Protein AF-A0A9E0X6T3-F1 (afdb_monomer_lite)

Secondary structure (DSSP, 8-state):
------TT-EEEEE-HHHHB--HHHHHHHHTT-HHHHHHHHHHTTTSPPPB-TTHHHHHHHHTT--SS---EEEEEEESS-HHHHHHHHHHHHHTT-TT--EEEE-TTS--GGGTTTTT-SEEEES-HHHHHHHHHTT--EEE--TTSPPPPSSSTT-------TBTTTB--HHHHHHHHH-HHHHHHHHHHHTTSPPPBPTTHHHHT-

Sequence (209 aa):
MTALTLDDKLVVAISSRALFDFEEENRVFEHGDDRAYVQLQRERLDIPAPPGVAFSLVRKLLAFNHAEHQRVEVVLLSRNDPVSGMRVFRSCQAHGLASVQRGVFTQGRDPFRYLRPLGAHLFLSANETDVRSALHLGFPAARVLTESVQAGDAHPREVRIAFDGDAVLFSDEAERVYQSEGLAAFQRHESAKAAQPLPEGPFKPLLAA

Foldseek 3Di:
DPPDDCPQAAEEEEELCQFFPPVVLVVVVVVPPPVVSVVVLQVCLQPAGHGFQCNLVLLLSQVVDDPVDGHYAYEYFYCADVSSVSSSCSNCVVVVNVRHDHYDHNVNDQRLVCCVVSVHQEYEYCDPVNQVVNVVVLHHYDHRPRPDDRDDCVCSNDDDDDFDVELTQFDVVLVVQCVPPNDVSSVVVCVVCVVPDGHGHSNNSSVVD

Radius of gyration: 19.54 Å; chains: 1; bounding box: 56×38×60 Å

Structure (mmCIF, N/CA/C/O backbone):
data_AF-A0A9E0X6T3-F1
#
_entry.id   AF-A0A9E0X6T3-F1
#
loop_
_atom_site.group_PDB
_atom_site.id
_atom_site.type_symbol
_atom_site.label_atom_id
_atom_site.label_alt_id
_atom_site.label_comp_id
_atom_site.label_asym_id
_atom_site.label_entity_id
_atom_site.label_seq_id
_atom_site.pdbx_PDB_ins_code
_atom_site.Cartn_x
_atom_site.Cartn_y
_atom_site.Cartn_z
_atom_site.occupancy
_atom_site.B_iso_or_equiv
_atom_site.auth_seq_id
_atom_site.auth_comp_id
_atom_site.auth_asym_id
_atom_site.auth_atom_id
_atom_site.pdbx_PDB_model_num
ATOM 1 N N . MET A 1 1 ? -31.585 -1.364 0.810 1.00 37.81 1 MET A N 1
ATOM 2 C CA . MET A 1 1 ? -30.131 -1.112 0.875 1.00 37.81 1 MET A CA 1
ATOM 3 C C . MET A 1 1 ? -29.563 -1.475 -0.481 1.00 37.81 1 MET A C 1
ATOM 5 O O . MET A 1 1 ? -29.613 -2.642 -0.845 1.00 37.81 1 MET A O 1
ATOM 9 N N . THR A 1 2 ? -29.162 -0.488 -1.275 1.00 39.72 2 THR A N 1
ATOM 10 C CA . THR A 1 2 ? -28.456 -0.712 -2.542 1.00 39.72 2 THR A CA 1
ATOM 11 C C . THR A 1 2 ? -27.138 -1.418 -2.238 1.00 39.72 2 THR A C 1
ATOM 13 O O . THR A 1 2 ? -26.429 -1.024 -1.312 1.00 39.72 2 THR A O 1
ATOM 16 N N . ALA A 1 3 ? -26.840 -2.500 -2.959 1.00 47.97 3 ALA A N 1
ATOM 17 C CA . ALA A 1 3 ? -25.553 -3.170 -2.841 1.00 47.97 3 ALA A CA 1
ATOM 18 C C . ALA A 1 3 ? -24.439 -2.156 -3.145 1.00 47.97 3 ALA A C 1
ATOM 20 O O . ALA A 1 3 ? -24.520 -1.420 -4.128 1.00 47.97 3 ALA A O 1
ATOM 21 N N . LEU A 1 4 ? -23.425 -2.087 -2.283 1.00 64.44 4 LEU A N 1
ATOM 22 C CA . LEU A 1 4 ? -22.226 -1.292 -2.533 1.00 64.44 4 LEU A CA 1
ATOM 23 C C . LEU A 1 4 ? -21.521 -1.873 -3.763 1.00 64.44 4 LEU A C 1
ATOM 25 O O . LEU A 1 4 ? -20.912 -2.937 -3.668 1.00 64.44 4 LEU A O 1
ATOM 29 N N . THR A 1 5 ? -21.618 -1.195 -4.907 1.00 79.38 5 THR A N 1
ATOM 30 C CA . THR A 1 5 ? -20.801 -1.530 -6.077 1.00 79.38 5 THR A CA 1
ATOM 31 C C . THR A 1 5 ? -19.385 -0.956 -5.928 1.00 79.38 5 THR A C 1
ATOM 33 O O . THR A 1 5 ? -19.171 0.055 -5.239 1.00 79.38 5 THR A O 1
ATOM 36 N N . LEU A 1 6 ? -18.418 -1.653 -6.523 1.00 85.25 6 LEU A N 1
ATOM 37 C CA . LEU A 1 6 ? -17.038 -1.199 -6.703 1.00 85.25 6 LEU A CA 1
ATOM 38 C C . LEU A 1 6 ? -16.795 -0.627 -8.107 1.00 85.25 6 LEU A C 1
ATOM 40 O O . LEU A 1 6 ? -15.683 -0.184 -8.373 1.00 85.25 6 LEU A O 1
ATOM 44 N N . ASP A 1 7 ? -17.809 -0.634 -8.975 1.00 83.69 7 ASP A N 1
ATOM 45 C CA . ASP A 1 7 ? -17.711 -0.066 -10.319 1.00 83.69 7 ASP A CA 1
ATOM 46 C C . ASP A 1 7 ? -17.314 1.417 -10.232 1.00 83.69 7 ASP A C 1
ATOM 48 O O . ASP A 1 7 ? -17.786 2.141 -9.349 1.00 83.69 7 ASP A O 1
ATOM 52 N N . ASP A 1 8 ? -16.419 1.845 -11.125 1.00 85.94 8 ASP A N 1
ATOM 53 C CA . ASP A 1 8 ? -15.852 3.200 -11.198 1.00 85.94 8 ASP A CA 1
ATOM 54 C C . ASP A 1 8 ? -15.127 3.680 -9.921 1.00 85.94 8 ASP A C 1
ATOM 56 O O . ASP A 1 8 ? -15.003 4.888 -9.676 1.00 85.94 8 ASP A O 1
ATOM 60 N N . LYS A 1 9 ? -14.632 2.751 -9.086 1.00 93.50 9 LYS A N 1
ATOM 61 C CA . LYS A 1 9 ? -13.830 3.074 -7.897 1.00 93.50 9 LYS A CA 1
ATOM 62 C C . LYS A 1 9 ? -12.386 2.622 -8.018 1.00 93.50 9 LYS A C 1
ATOM 64 O O . LYS A 1 9 ? -12.104 1.448 -8.244 1.00 93.50 9 LYS A O 1
ATOM 69 N N . LEU A 1 10 ? -11.474 3.511 -7.636 1.00 95.50 10 LEU A N 1
ATOM 70 C CA . LEU A 1 10 ? -10.114 3.128 -7.289 1.00 95.50 10 LEU A CA 1
ATOM 71 C C . LEU A 1 10 ? -10.124 2.378 -5.951 1.00 95.50 10 LEU A C 1
ATOM 73 O O . LEU A 1 10 ? -10.387 2.950 -4.894 1.00 95.50 10 LEU A O 1
ATOM 77 N N . VAL A 1 11 ? -9.790 1.094 -5.990 1.00 97.06 11 VAL A N 1
ATOM 78 C CA . VAL A 1 11 ? -9.704 0.242 -4.794 1.00 97.06 11 VAL A CA 1
ATOM 79 C C . VAL A 1 11 ? -8.244 0.061 -4.392 1.00 97.06 11 VAL A C 1
ATOM 81 O O . VAL A 1 11 ? -7.474 -0.592 -5.101 1.00 97.06 11 VAL A O 1
ATOM 84 N N . VAL A 1 12 ? -7.870 0.591 -3.229 1.00 97.69 12 VAL A N 1
ATOM 85 C CA . VAL A 1 12 ? -6.525 0.455 -2.658 1.00 97.69 12 VAL A CA 1
ATOM 86 C C . VAL A 1 12 ? -6.552 -0.549 -1.511 1.00 97.69 12 VAL A C 1
ATOM 88 O O . VAL A 1 12 ? -7.117 -0.293 -0.447 1.00 97.69 12 VAL A O 1
ATOM 91 N N . ALA A 1 13 ? -5.918 -1.701 -1.715 1.00 97.62 13 ALA A N 1
ATOM 92 C CA . ALA A 1 13 ? -5.618 -2.633 -0.639 1.00 97.62 13 ALA A CA 1
ATOM 93 C C . ALA A 1 13 ? -4.370 -2.152 0.115 1.00 97.62 13 ALA A C 1
ATOM 95 O O . ALA A 1 13 ? -3.359 -1.809 -0.496 1.00 97.62 13 ALA A O 1
ATOM 96 N N . ILE A 1 14 ? -4.415 -2.135 1.444 1.00 97.50 14 ILE A N 1
ATOM 97 C CA . ILE A 1 14 ? -3.308 -1.646 2.267 1.00 97.50 14 ILE A CA 1
ATOM 98 C C . ILE A 1 14 ? -3.085 -2.528 3.495 1.00 97.50 14 ILE A C 1
ATOM 100 O O . ILE A 1 14 ? -4.036 -2.970 4.143 1.00 97.50 14 ILE A O 1
ATOM 104 N N . SER A 1 15 ? -1.822 -2.795 3.829 1.00 95.44 15 SER A N 1
ATOM 105 C CA . SER A 1 15 ? -1.485 -3.529 5.049 1.00 95.44 15 SER A CA 1
ATOM 106 C C . SER A 1 15 ? -1.519 -2.643 6.294 1.00 95.44 15 SER A C 1
ATOM 108 O O . SER A 1 15 ? -1.329 -1.427 6.238 1.00 95.44 15 SER A O 1
ATOM 110 N N . SER A 1 16 ? -1.749 -3.259 7.456 1.00 93.69 16 SER A N 1
ATOM 111 C CA . SER A 1 16 ? -1.903 -2.541 8.728 1.00 93.69 16 SER A CA 1
ATOM 112 C C . SER A 1 16 ? -0.689 -1.673 9.072 1.00 93.69 16 SER A C 1
ATOM 114 O O . SER A 1 16 ? -0.871 -0.529 9.469 1.00 93.69 16 SER A O 1
ATOM 116 N N . ARG A 1 17 ? 0.528 -2.197 8.860 1.00 92.94 17 ARG A N 1
ATOM 117 C CA . ARG A 1 17 ? 1.806 -1.497 9.098 1.00 92.94 17 ARG A CA 1
ATOM 118 C C . ARG A 1 17 ? 2.101 -0.378 8.098 1.00 92.94 17 ARG A C 1
ATOM 120 O O . ARG A 1 17 ? 2.896 0.507 8.378 1.00 92.94 17 ARG A O 1
ATOM 127 N N . ALA A 1 18 ? 1.498 -0.419 6.910 1.00 94.88 18 ALA A N 1
ATOM 128 C CA . ALA A 1 18 ? 1.604 0.697 5.975 1.00 94.88 18 ALA A CA 1
ATOM 129 C C . ALA A 1 18 ? 0.715 1.867 6.427 1.00 94.88 18 ALA A C 1
ATOM 131 O O . ALA A 1 18 ? 1.133 3.025 6.367 1.00 94.88 18 ALA A O 1
ATOM 132 N N . LEU A 1 19 ? -0.506 1.560 6.881 1.00 96.06 19 LEU A N 1
ATOM 133 C CA . LEU A 1 19 ? -1.494 2.561 7.282 1.00 96.06 19 LEU A CA 1
ATOM 134 C C . LEU A 1 19 ? -1.207 3.181 8.659 1.00 96.06 19 LEU A C 1
ATOM 136 O O . LEU A 1 19 ? -1.383 4.386 8.828 1.00 96.06 19 LEU A O 1
ATOM 140 N N . PHE A 1 20 ? -0.766 2.379 9.626 1.00 95.56 20 PHE A N 1
ATOM 141 C CA . PHE A 1 20 ? -0.463 2.804 10.993 1.00 95.56 20 PHE A CA 1
ATOM 142 C C . PHE A 1 20 ? 0.915 2.321 11.432 1.00 95.56 20 PHE A C 1
ATOM 144 O O . PHE A 1 20 ? 1.405 1.304 10.942 1.00 95.56 20 PHE A O 1
ATOM 151 N N . ASP A 1 21 ? 1.510 3.043 12.375 1.00 93.44 21 ASP A N 1
ATOM 152 C CA . ASP A 1 21 ? 2.748 2.635 13.025 1.00 93.44 21 ASP A CA 1
ATOM 153 C C . ASP A 1 21 ? 2.466 1.504 14.025 1.00 93.44 21 ASP A C 1
ATOM 155 O O . ASP A 1 21 ? 1.766 1.684 15.023 1.00 93.44 21 ASP A O 1
ATOM 159 N N . PHE A 1 22 ? 3.006 0.327 13.713 1.00 92.06 22 PHE A N 1
ATOM 160 C CA . PHE A 1 22 ? 2.996 -0.861 14.565 1.00 92.06 22 PHE A CA 1
ATOM 161 C C . PHE A 1 22 ? 4.416 -1.430 14.718 1.00 92.06 22 PHE A C 1
ATOM 163 O O . PHE A 1 22 ? 4.595 -2.643 14.835 1.00 92.06 22 PHE A O 1
ATOM 170 N N . GLU A 1 23 ? 5.457 -0.596 14.634 1.00 90.44 23 GLU A N 1
ATOM 171 C CA . GLU A 1 23 ? 6.842 -1.086 14.616 1.00 90.44 23 GLU A CA 1
ATOM 172 C C . GLU A 1 23 ? 7.297 -1.643 15.978 1.00 90.44 23 GLU A C 1
ATOM 174 O O . GLU A 1 23 ? 8.199 -2.478 16.053 1.00 90.44 23 GLU A O 1
ATOM 179 N N . GLU A 1 24 ? 6.660 -1.247 17.082 1.00 90.88 24 GLU A N 1
ATOM 180 C CA . GLU A 1 24 ? 6.874 -1.894 18.381 1.00 90.88 24 GLU A CA 1
ATOM 181 C C . GLU A 1 24 ? 6.276 -3.306 18.411 1.00 90.88 24 GLU A C 1
ATOM 183 O O . GLU A 1 24 ? 6.967 -4.265 18.752 1.00 90.88 24 GLU A O 1
ATOM 188 N N . GLU A 1 25 ? 5.023 -3.457 17.988 1.00 90.00 25 GLU A N 1
ATOM 189 C CA . GLU A 1 25 ? 4.340 -4.748 17.930 1.00 90.00 25 GLU A CA 1
ATOM 190 C C . GLU A 1 25 ? 5.014 -5.691 16.930 1.00 90.00 25 GLU A C 1
ATOM 192 O O . GLU A 1 25 ? 5.160 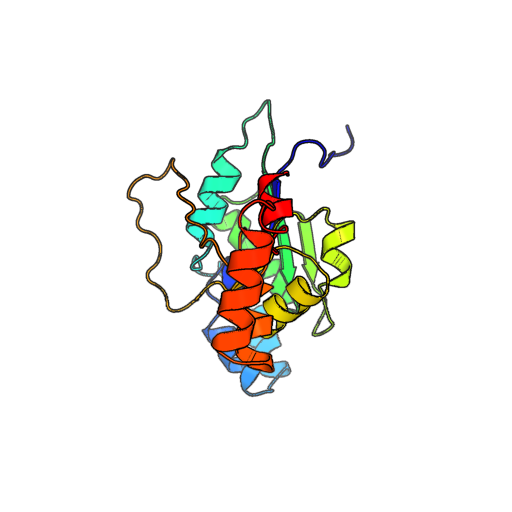-6.884 17.194 1.00 90.00 25 GLU A O 1
ATOM 197 N N . ASN A 1 26 ? 5.472 -5.156 15.797 1.00 88.06 26 ASN A N 1
ATOM 198 C CA . ASN A 1 26 ? 6.192 -5.927 14.797 1.00 88.06 26 ASN A CA 1
ATOM 199 C C . ASN A 1 26 ? 7.523 -6.462 15.332 1.00 88.06 26 ASN A C 1
ATOM 201 O O . ASN A 1 26 ? 7.853 -7.613 15.064 1.00 88.06 26 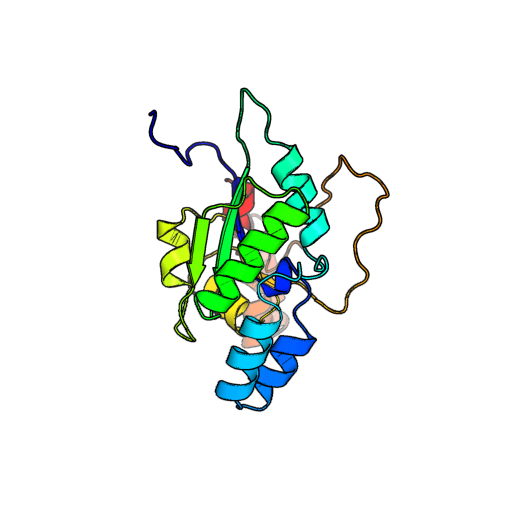ASN A O 1
ATOM 205 N N . ARG A 1 27 ? 8.258 -5.675 16.131 1.00 90.19 27 ARG A N 1
ATOM 206 C CA . ARG A 1 27 ? 9.474 -6.171 16.787 1.00 90.19 27 ARG A CA 1
ATOM 207 C C . ARG A 1 27 ? 9.160 -7.365 17.679 1.00 90.19 27 ARG A C 1
ATOM 209 O O . ARG A 1 27 ? 9.859 -8.363 17.587 1.00 90.19 27 ARG A O 1
ATOM 216 N N . VAL A 1 28 ? 8.099 -7.317 18.485 1.00 89.44 28 VAL A N 1
ATOM 217 C CA . VAL A 1 28 ? 7.703 -8.467 19.323 1.00 89.44 28 VAL A CA 1
ATOM 218 C C . VAL A 1 28 ? 7.362 -9.695 18.471 1.00 89.44 28 VAL A C 1
ATOM 220 O O . VAL A 1 28 ? 7.815 -10.794 18.784 1.00 89.44 28 VAL A O 1
ATOM 223 N N . PHE A 1 29 ? 6.636 -9.506 17.365 1.00 85.25 29 PHE A N 1
ATOM 224 C CA . PHE A 1 29 ? 6.319 -10.581 16.420 1.00 85.25 29 PHE A CA 1
ATOM 225 C C . PHE A 1 29 ? 7.578 -11.224 15.812 1.00 85.25 29 PHE A C 1
ATOM 227 O O . PHE A 1 29 ? 7.698 -12.445 15.780 1.00 85.25 29 PHE A O 1
ATOM 234 N N . GLU A 1 30 ? 8.549 -10.418 15.377 1.00 84.88 30 GLU A N 1
ATOM 235 C CA . GLU A 1 30 ? 9.793 -10.900 14.759 1.00 84.88 30 GLU A CA 1
ATOM 236 C C . GLU A 1 30 ? 10.699 -11.677 15.725 1.00 84.88 30 GLU A C 1
ATOM 238 O O . GLU A 1 30 ? 11.478 -12.521 15.283 1.00 84.88 30 GLU A O 1
ATOM 243 N N . HIS A 1 31 ? 10.571 -11.459 17.039 1.00 87.94 31 HIS A N 1
ATOM 244 C CA . HI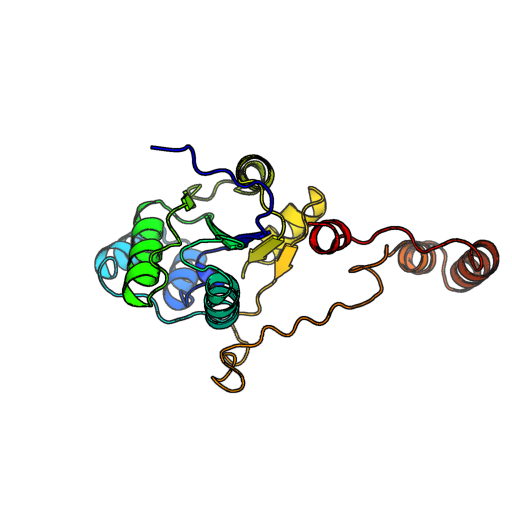S A 1 31 ? 11.273 -12.260 18.050 1.00 87.94 31 HIS A CA 1
ATOM 245 C C . HIS A 1 31 ? 10.658 -13.660 18.249 1.00 87.94 31 HIS A C 1
ATOM 247 O O . HIS A 1 31 ? 11.222 -14.470 18.983 1.00 87.94 31 HIS A O 1
ATOM 253 N N . GLY A 1 32 ? 9.533 -13.970 17.592 1.00 78.56 32 GLY A N 1
ATOM 254 C CA . GLY A 1 32 ? 8.925 -15.304 17.584 1.00 78.56 32 GLY A CA 1
ATOM 255 C C . GLY A 1 32 ? 8.102 -15.652 18.828 1.00 78.56 32 GLY A C 1
ATOM 256 O O . GLY A 1 32 ? 7.769 -16.820 19.025 1.00 78.56 32 GLY A O 1
ATOM 257 N N . ASP A 1 33 ? 7.763 -14.670 19.669 1.00 82.88 33 ASP A N 1
ATOM 258 C CA . ASP A 1 33 ? 6.865 -14.866 20.811 1.00 82.88 33 ASP A CA 1
ATOM 259 C C . ASP A 1 33 ? 5.427 -14.456 20.454 1.00 82.88 33 ASP A C 1
ATOM 261 O O . ASP A 1 33 ? 4.964 -13.348 20.743 1.00 82.88 33 ASP A O 1
ATOM 265 N N . ASP A 1 34 ? 4.697 -15.388 19.835 1.00 81.75 34 ASP A N 1
ATOM 266 C CA . ASP A 1 34 ? 3.289 -15.203 19.461 1.00 81.75 34 ASP A CA 1
ATOM 267 C C . ASP A 1 34 ? 2.403 -14.836 20.662 1.00 81.75 34 ASP A C 1
ATOM 269 O O . ASP A 1 34 ? 1.426 -14.096 20.522 1.00 81.75 34 ASP A O 1
ATOM 273 N N . ARG A 1 35 ? 2.721 -15.343 21.863 1.00 86.06 35 ARG A N 1
ATOM 274 C CA . ARG A 1 35 ? 1.928 -15.056 23.066 1.00 86.06 35 ARG A CA 1
ATOM 275 C C . ARG A 1 35 ? 2.147 -13.623 23.521 1.00 86.06 35 ARG A C 1
ATOM 277 O O . ARG A 1 35 ? 1.160 -12.943 23.802 1.00 86.06 35 ARG A O 1
ATOM 284 N N . ALA A 1 36 ? 3.397 -13.168 23.563 1.00 88.69 36 ALA A N 1
ATOM 285 C CA . ALA A 1 36 ? 3.714 -11.781 23.882 1.00 88.69 36 ALA A CA 1
ATOM 286 C C . ALA A 1 36 ? 3.109 -10.820 22.854 1.00 88.69 36 ALA A C 1
ATOM 288 O O . ALA A 1 36 ? 2.510 -9.817 23.242 1.00 88.69 36 ALA A O 1
ATOM 289 N N . TYR A 1 37 ? 3.175 -11.154 21.561 1.00 87.75 37 TYR A N 1
ATOM 290 C CA . TYR A 1 37 ? 2.557 -10.355 20.502 1.00 87.75 37 TYR A CA 1
ATOM 291 C C . TYR A 1 37 ? 1.039 -10.210 20.698 1.00 87.75 37 TYR A C 1
ATOM 293 O O . TYR A 1 37 ? 0.509 -9.097 20.719 1.00 87.75 37 TYR A O 1
ATOM 301 N N . VAL A 1 38 ? 0.329 -11.327 20.897 1.00 85.38 38 VAL A N 1
ATOM 302 C CA . VAL A 1 38 ? -1.129 -11.314 21.097 1.00 85.38 38 VAL A CA 1
ATOM 303 C C . VAL A 1 38 ? -1.511 -10.580 22.383 1.00 85.38 38 VAL A C 1
ATOM 305 O O . VAL A 1 38 ? -2.507 -9.855 22.399 1.00 85.38 38 VAL A O 1
ATOM 308 N N . GLN A 1 39 ? -0.739 -10.748 23.458 1.00 89.81 39 GLN A N 1
ATOM 309 C CA . GLN A 1 39 ? -0.977 -10.054 24.722 1.00 89.81 39 GLN A CA 1
ATOM 310 C C . GLN A 1 39 ? -0.831 -8.537 24.556 1.00 89.81 39 GLN A C 1
ATOM 312 O O . GLN A 1 39 ? -1.749 -7.800 24.917 1.00 89.81 39 GLN A O 1
ATOM 317 N N . LEU A 1 40 ? 0.249 -8.081 23.917 1.00 90.88 40 LEU A N 1
ATOM 318 C CA . LEU A 1 40 ? 0.486 -6.667 23.630 1.00 90.88 40 LEU A CA 1
ATOM 319 C C . LEU A 1 40 ? -0.657 -6.052 22.809 1.00 90.88 40 LEU A C 1
ATOM 321 O O . LEU A 1 40 ? -1.152 -4.968 23.119 1.00 90.88 40 LEU A O 1
ATOM 325 N N . GLN A 1 41 ? -1.128 -6.769 21.786 1.00 89.88 41 GLN A N 1
ATOM 326 C CA . GLN A 1 41 ? -2.233 -6.308 20.943 1.00 89.88 41 GLN A CA 1
ATOM 327 C C . GLN A 1 41 ? -3.565 -6.230 21.695 1.00 89.88 41 GLN A C 1
ATOM 329 O O . GLN A 1 41 ? -4.364 -5.331 21.429 1.00 89.88 41 GLN A O 1
ATOM 334 N N . ARG A 1 42 ? -3.805 -7.127 22.660 1.00 89.69 42 ARG A N 1
ATOM 335 C CA . ARG A 1 42 ? -4.985 -7.075 23.538 1.00 89.69 42 ARG A CA 1
ATOM 336 C C . ARG A 1 42 ? -4.925 -5.909 24.516 1.00 89.69 42 ARG A C 1
ATOM 338 O O . ARG A 1 42 ? -5.919 -5.209 24.667 1.00 89.69 42 ARG A O 1
ATOM 345 N N . GLU A 1 43 ? -3.778 -5.681 25.146 1.00 93.25 43 GLU A N 1
ATOM 346 C CA . GLU A 1 43 ? -3.581 -4.571 26.090 1.00 93.25 43 GLU A CA 1
ATOM 347 C C . GLU A 1 43 ? -3.762 -3.206 25.419 1.00 93.25 43 GLU A C 1
ATOM 349 O O . GLU A 1 43 ? -4.245 -2.260 26.038 1.00 93.25 43 GLU A O 1
ATOM 354 N N . ARG A 1 44 ? -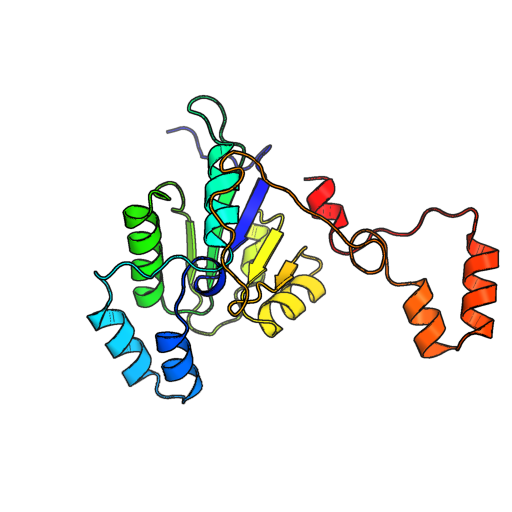3.426 -3.112 24.128 1.00 93.50 44 ARG A N 1
ATOM 355 C CA . ARG A 1 44 ? -3.525 -1.880 23.336 1.00 93.50 44 ARG A CA 1
ATOM 356 C C . ARG A 1 44 ? -4.766 -1.807 22.450 1.00 93.50 44 ARG A C 1
ATOM 358 O O . ARG A 1 44 ? -4.863 -0.900 21.628 1.00 93.50 44 ARG A O 1
ATOM 365 N N . LEU A 1 45 ? -5.722 -2.725 22.593 1.00 91.31 45 LEU A N 1
ATOM 366 C CA . LEU A 1 45 ? -6.871 -2.845 21.687 1.00 91.31 45 LEU A CA 1
ATOM 367 C C . LEU A 1 45 ? -7.715 -1.559 21.597 1.00 91.31 45 LEU A C 1
ATOM 369 O O . LEU A 1 45 ? -8.297 -1.270 20.549 1.00 91.31 45 LEU A O 1
ATOM 373 N N . ASP A 1 46 ? -7.801 -0.800 22.691 1.00 91.25 46 ASP A N 1
ATOM 374 C CA . ASP A 1 46 ? -8.524 0.477 22.788 1.00 91.25 46 ASP A CA 1
ATOM 375 C C . ASP A 1 46 ? -7.613 1.707 22.635 1.00 91.25 46 ASP A C 1
ATOM 377 O O . ASP A 1 46 ? -8.089 2.837 22.700 1.00 91.25 46 ASP A O 1
ATOM 381 N N . ILE A 1 47 ? -6.312 1.504 22.406 1.00 95.44 47 ILE A N 1
ATOM 382 C CA . ILE A 1 47 ? -5.334 2.572 22.186 1.00 95.44 47 ILE A CA 1
ATOM 383 C C . ILE A 1 47 ? -5.127 2.721 20.672 1.00 95.44 47 ILE A C 1
ATOM 385 O O . ILE A 1 47 ? -4.532 1.827 20.050 1.00 95.44 47 ILE A O 1
ATOM 389 N N . PRO A 1 48 ? -5.593 3.829 20.057 1.00 95.75 48 PRO A N 1
ATOM 390 C CA . PRO A 1 48 ? -5.387 4.076 18.636 1.00 95.75 48 PRO A CA 1
ATOM 391 C C . PRO A 1 48 ? -3.901 4.036 18.281 1.00 95.75 48 PRO A C 1
ATOM 393 O O . PRO A 1 48 ? -3.078 4.670 18.942 1.00 95.75 48 PRO A O 1
ATOM 396 N N . ALA A 1 49 ? -3.558 3.293 17.233 1.00 95.44 49 ALA A N 1
ATOM 397 C CA . ALA A 1 49 ? -2.203 3.277 16.707 1.00 95.44 49 ALA A CA 1
ATOM 398 C C . ALA A 1 49 ? -1.859 4.653 16.103 1.00 95.44 49 ALA A C 1
ATOM 400 O O . ALA A 1 49 ? -2.736 5.291 15.501 1.00 95.44 49 ALA A O 1
ATOM 401 N N . PRO A 1 50 ? -0.614 5.136 16.246 1.00 95.50 50 PRO A N 1
ATOM 402 C CA . PRO A 1 50 ? -0.179 6.352 15.575 1.00 95.50 50 PRO A CA 1
ATOM 403 C C . PRO A 1 50 ? -0.286 6.217 14.045 1.00 95.50 50 PRO A C 1
ATOM 405 O O . PRO A 1 50 ? -0.141 5.112 13.513 1.00 95.50 50 PRO A O 1
ATOM 408 N N . PRO A 1 51 ? -0.531 7.316 13.309 1.00 95.38 51 PRO A N 1
ATOM 409 C CA . PRO A 1 51 ? -0.498 7.313 11.849 1.00 95.38 51 PRO A CA 1
ATOM 410 C C . PRO A 1 51 ? 0.809 6.731 11.299 1.00 95.38 51 PRO A C 1
ATOM 412 O O . PRO A 1 51 ? 1.883 7.055 11.795 1.00 95.38 51 PRO A O 1
ATOM 415 N N . GLY A 1 52 ? 0.716 5.895 10.265 1.00 93.94 52 GLY A N 1
ATOM 416 C CA . GLY A 1 52 ? 1.865 5.349 9.543 1.00 93.94 52 GLY A CA 1
ATOM 417 C C . GLY A 1 52 ? 2.225 6.193 8.320 1.00 93.94 52 GLY A C 1
ATOM 418 O O . GLY A 1 52 ? 1.578 7.195 8.008 1.00 93.94 52 GLY A O 1
ATOM 419 N N . VAL A 1 53 ? 3.240 5.763 7.570 1.00 93.00 53 VAL A N 1
ATOM 420 C CA . VAL A 1 53 ? 3.749 6.510 6.403 1.00 93.00 53 VAL A CA 1
ATOM 421 C C . VAL A 1 53 ? 2.689 6.690 5.311 1.00 93.00 53 VAL A C 1
ATOM 423 O O . VAL A 1 53 ? 2.558 7.779 4.752 1.00 93.00 53 VAL A O 1
ATOM 426 N N . ALA A 1 54 ? 1.871 5.668 5.034 1.00 94.50 54 ALA A N 1
ATOM 427 C CA . ALA A 1 54 ? 0.826 5.767 4.014 1.00 94.50 54 ALA A CA 1
ATOM 428 C C . ALA A 1 54 ? -0.464 6.440 4.518 1.00 94.50 54 ALA A C 1
ATOM 430 O O . ALA A 1 54 ? -1.388 6.647 3.728 1.00 94.50 54 ALA A O 1
ATOM 431 N N . PHE A 1 55 ? -0.545 6.823 5.799 1.00 95.31 55 PHE A N 1
ATOM 432 C CA . PHE A 1 55 ? -1.746 7.427 6.377 1.00 95.31 55 PHE A CA 1
ATOM 433 C C . PHE A 1 55 ? -2.169 8.701 5.641 1.00 95.31 55 PHE A C 1
ATOM 435 O O . PHE A 1 55 ? -3.329 8.847 5.257 1.00 95.31 55 PHE A O 1
ATOM 442 N N . SER A 1 56 ? -1.223 9.614 5.395 1.00 93.00 56 SER A N 1
ATOM 443 C CA . SER A 1 56 ? -1.506 10.879 4.703 1.00 93.00 56 SER A CA 1
ATOM 444 C C . SER A 1 56 ? -2.012 10.643 3.276 1.00 93.00 56 SER A C 1
ATOM 446 O O . SER A 1 56 ? -2.971 11.286 2.851 1.00 93.00 56 SER A O 1
ATOM 448 N N . LEU A 1 57 ? -1.436 9.667 2.561 1.00 93.81 57 LEU A N 1
ATOM 449 C CA . LEU A 1 57 ? -1.904 9.264 1.233 1.00 93.81 57 LEU A CA 1
ATOM 450 C C . LEU A 1 57 ? -3.342 8.735 1.291 1.00 93.81 57 LEU A C 1
ATOM 452 O O . LEU A 1 57 ? -4.194 9.223 0.556 1.00 93.81 57 LEU A O 1
ATOM 456 N N . VAL A 1 58 ? -3.631 7.789 2.188 1.00 95.75 58 VAL A N 1
ATOM 457 C CA . VAL A 1 58 ? -4.973 7.205 2.344 1.00 95.75 58 VAL A CA 1
ATOM 458 C C . VAL A 1 58 ? -6.009 8.262 2.714 1.00 95.75 58 VAL A C 1
ATOM 460 O O . VAL A 1 58 ? -7.074 8.312 2.102 1.00 95.75 58 VAL A O 1
ATOM 463 N N . ARG A 1 59 ? -5.684 9.156 3.652 1.00 95.19 59 ARG A N 1
ATOM 464 C CA . ARG A 1 59 ? -6.544 10.282 4.037 1.00 95.19 59 ARG A CA 1
ATOM 465 C C . ARG A 1 59 ? -6.887 11.163 2.834 1.00 95.19 59 ARG A C 1
ATOM 467 O O . ARG A 1 59 ? -8.045 11.525 2.653 1.00 95.19 59 ARG A O 1
ATOM 474 N N . LYS A 1 60 ? -5.895 11.494 2.004 1.00 93.94 60 LYS A N 1
ATOM 475 C CA . LYS A 1 60 ? -6.083 12.321 0.803 1.00 93.94 60 LYS A CA 1
ATOM 476 C C . LYS A 1 60 ? -6.862 11.596 -0.294 1.00 93.94 60 LYS A C 1
ATOM 478 O O . LYS A 1 60 ? -7.713 12.210 -0.924 1.00 93.94 60 LYS A O 1
ATOM 483 N N . LEU A 1 61 ? -6.615 10.301 -0.498 1.00 94.75 61 LEU A N 1
ATOM 484 C CA . LEU A 1 61 ? -7.367 9.491 -1.456 1.00 94.75 61 LEU A CA 1
ATOM 485 C C . LEU A 1 61 ? -8.846 9.397 -1.055 1.00 94.75 61 LEU A C 1
ATOM 487 O O . LEU A 1 61 ? -9.730 9.659 -1.864 1.00 94.75 61 LEU A O 1
ATOM 491 N N . LEU A 1 62 ? -9.129 9.113 0.217 1.00 95.44 62 LEU A N 1
ATOM 492 C CA . LEU A 1 62 ? -10.499 9.068 0.729 1.00 95.44 62 LEU A CA 1
ATOM 493 C C . LEU A 1 62 ? -11.196 10.436 0.689 1.00 95.44 62 LEU A C 1
ATOM 495 O O . LEU A 1 62 ? -12.420 10.482 0.619 1.00 95.44 62 LEU A O 1
ATOM 499 N N . ALA A 1 63 ? -10.453 11.546 0.669 1.00 93.62 63 ALA A N 1
ATOM 500 C CA . ALA A 1 63 ? -11.023 12.886 0.521 1.00 93.62 63 ALA A CA 1
ATOM 501 C C . ALA A 1 63 ? -11.607 13.168 -0.880 1.00 93.62 63 ALA A C 1
ATOM 503 O O . ALA A 1 63 ? -12.347 14.139 -1.030 1.00 93.62 63 ALA A O 1
ATOM 504 N N . PHE A 1 64 ? -11.332 12.327 -1.890 1.00 92.19 64 PHE A N 1
ATOM 505 C CA . PHE A 1 64 ? -12.027 12.376 -3.187 1.00 92.19 64 PHE A CA 1
ATOM 506 C C . PHE A 1 64 ? -13.459 11.831 -3.127 1.00 92.19 64 PHE A C 1
ATOM 508 O O . PHE A 1 64 ? -14.214 11.967 -4.093 1.00 92.19 64 PHE A O 1
ATOM 515 N N . ASN A 1 65 ? -13.842 11.206 -2.012 1.00 93.00 65 ASN A N 1
ATOM 516 C CA . ASN A 1 65 ? -15.207 10.766 -1.789 1.00 93.00 65 ASN A CA 1
ATOM 517 C C . ASN A 1 65 ? -16.071 11.934 -1.301 1.00 93.00 65 ASN A C 1
ATOM 519 O O . ASN A 1 65 ? -15.745 12.626 -0.336 1.00 93.00 65 ASN A O 1
ATOM 523 N N . HIS A 1 66 ? -17.222 12.110 -1.939 1.00 89.38 66 HIS A N 1
ATOM 524 C CA . HIS A 1 66 ? -18.245 13.091 -1.587 1.00 89.38 66 HIS A CA 1
ATOM 525 C C . HIS A 1 66 ? -19.595 12.394 -1.387 1.00 89.38 66 HIS A C 1
ATOM 527 O O . HIS A 1 66 ? -19.770 11.242 -1.781 1.00 89.38 66 HIS A O 1
ATOM 533 N N . ALA A 1 67 ? -20.569 13.087 -0.789 1.00 86.56 67 ALA A N 1
ATOM 534 C CA . ALA A 1 67 ? -21.879 12.508 -0.466 1.00 86.56 67 ALA A CA 1
ATOM 535 C C . ALA A 1 67 ? -22.567 11.841 -1.674 1.00 86.56 67 ALA A C 1
ATOM 537 O O . ALA A 1 67 ? -23.220 10.814 -1.523 1.00 86.56 67 ALA A O 1
ATOM 538 N N . GLU A 1 68 ? -22.371 12.399 -2.868 1.00 87.56 68 GLU A N 1
ATOM 539 C CA . GLU A 1 68 ? -22.979 11.918 -4.111 1.00 87.56 68 GLU A CA 1
ATOM 540 C C . GLU A 1 68 ? -22.111 10.901 -4.865 1.00 87.56 68 GLU A C 1
ATOM 542 O O . GLU A 1 68 ? -22.634 10.102 -5.633 1.00 87.56 68 GLU A O 1
ATOM 547 N N . HIS A 1 69 ? -20.788 10.921 -4.661 1.00 88.44 69 HIS A N 1
ATOM 548 C CA . HIS A 1 69 ? -19.836 10.140 -5.452 1.00 88.44 69 HIS A CA 1
ATOM 549 C C . HIS A 1 69 ? -18.742 9.550 -4.564 1.00 88.44 69 HIS A C 1
ATOM 551 O O . HIS A 1 69 ? -17.928 10.273 -3.989 1.00 88.44 69 HIS A O 1
ATOM 557 N N . GLN A 1 70 ? -18.694 8.224 -4.491 1.00 92.31 70 GLN A N 1
ATOM 558 C CA . GLN A 1 70 ? -17.631 7.478 -3.821 1.00 92.31 70 GLN A CA 1
ATOM 559 C C . GLN A 1 70 ? -16.673 6.960 -4.896 1.00 92.31 70 GLN A C 1
ATOM 561 O O . GLN A 1 70 ? -17.047 6.060 -5.637 1.00 92.31 70 GLN A O 1
ATOM 566 N N . ARG A 1 71 ? -15.477 7.547 -5.000 1.00 94.00 71 ARG A N 1
ATOM 567 C CA . ARG A 1 71 ? -14.464 7.272 -6.038 1.00 94.00 71 ARG A CA 1
ATOM 568 C C . ARG A 1 71 ? -13.336 6.365 -5.562 1.00 94.00 71 ARG A C 1
ATOM 570 O O . ARG A 1 71 ? -12.642 5.776 -6.380 1.00 94.00 71 ARG A O 1
ATOM 577 N N . VAL A 1 72 ? -13.118 6.287 -4.253 1.00 95.81 72 VAL A N 1
ATOM 578 C CA . VAL A 1 72 ? -12.025 5.529 -3.649 1.00 95.81 72 VAL A CA 1
ATOM 579 C C . VAL A 1 72 ? -12.576 4.591 -2.588 1.00 95.81 72 VAL A C 1
ATOM 581 O O . VAL A 1 72 ? -13.301 5.013 -1.690 1.00 95.81 72 VAL A O 1
ATOM 584 N N . GLU A 1 73 ? -12.169 3.332 -2.658 1.00 96.69 73 GLU A N 1
ATOM 585 C CA . GLU A 1 73 ? -12.370 2.338 -1.610 1.00 96.69 73 GLU A CA 1
ATOM 586 C C . GLU A 1 73 ? -11.004 1.942 -1.042 1.00 96.69 73 GLU A C 1
ATOM 588 O O . GLU A 1 73 ? -10.075 1.640 -1.790 1.00 96.69 73 GLU A O 1
ATOM 593 N N . VAL A 1 74 ? -10.871 1.919 0.283 1.00 97.75 74 VAL A N 1
ATOM 594 C CA . VAL A 1 74 ? -9.644 1.461 0.947 1.00 97.75 74 VAL A CA 1
ATOM 595 C C . VAL A 1 74 ? -9.964 0.225 1.766 1.00 97.75 74 VAL A C 1
ATOM 597 O O . VAL A 1 74 ? -10.865 0.236 2.602 1.00 97.75 74 VAL A O 1
ATOM 600 N N . VAL A 1 75 ? -9.208 -0.843 1.527 1.00 97.00 75 VAL A N 1
ATOM 601 C CA . VAL A 1 75 ? -9.441 -2.154 2.132 1.00 97.00 75 VAL A CA 1
ATOM 602 C C . VAL A 1 75 ? -8.197 -2.615 2.871 1.00 97.00 75 VAL A C 1
ATOM 604 O O . VAL A 1 75 ? -7.093 -2.574 2.333 1.00 97.00 75 VAL A O 1
ATOM 607 N N . LEU A 1 76 ? -8.369 -3.116 4.091 1.00 96.38 76 LEU A N 1
ATOM 608 C CA . LEU A 1 76 ? -7.265 -3.695 4.847 1.00 96.38 76 LEU A CA 1
ATOM 609 C C . LEU A 1 76 ? -6.945 -5.110 4.353 1.00 96.38 76 LEU A C 1
ATOM 611 O O . LEU A 1 76 ? -7.827 -5.962 4.254 1.00 96.38 76 LEU A O 1
ATOM 615 N N . LEU A 1 77 ? -5.675 -5.393 4.094 1.00 95.00 77 LEU A N 1
ATOM 616 C CA . LEU A 1 77 ? -5.207 -6.739 3.775 1.00 95.00 77 LEU A CA 1
ATOM 617 C C . LEU A 1 77 ? -3.957 -7.040 4.596 1.00 95.00 77 LEU A C 1
ATOM 619 O O . LEU A 1 77 ? -2.908 -6.439 4.378 1.00 95.00 77 LEU A O 1
ATOM 623 N N . SER A 1 78 ? -4.075 -7.938 5.573 1.00 89.06 78 SER A N 1
ATOM 624 C CA . SER A 1 78 ? -3.020 -8.150 6.563 1.00 89.06 78 SER A CA 1
ATOM 625 C C . SER A 1 78 ? -2.866 -9.615 6.952 1.00 89.06 78 SER A C 1
ATOM 627 O O . SER A 1 78 ? -3.844 -10.355 7.076 1.00 89.06 78 SER A O 1
ATOM 629 N N . ARG A 1 79 ? -1.616 -10.016 7.207 1.00 85.19 79 ARG A N 1
ATOM 630 C CA . ARG A 1 79 ? -1.289 -11.308 7.823 1.00 85.19 79 ARG A CA 1
ATOM 631 C C . ARG A 1 79 ? -1.584 -11.334 9.321 1.00 85.19 79 ARG A C 1
ATOM 633 O O . ARG A 1 79 ? -1.558 -12.406 9.913 1.00 85.19 79 ARG A O 1
ATOM 640 N N . ASN A 1 80 ? -1.879 -10.192 9.935 1.00 82.69 80 ASN A N 1
ATOM 641 C CA . ASN A 1 80 ? -2.152 -10.124 11.365 1.00 82.69 80 ASN A CA 1
ATOM 642 C C . ASN A 1 80 ? -3.387 -10.953 11.740 1.00 82.69 80 ASN A C 1
ATOM 644 O O . ASN A 1 80 ? -4.217 -11.320 10.899 1.00 82.69 80 ASN A O 1
ATOM 648 N N . ASP A 1 81 ? -3.516 -11.241 13.030 1.00 80.25 81 ASP A N 1
ATOM 649 C CA . ASP A 1 81 ? -4.697 -11.899 13.557 1.00 80.25 81 ASP A CA 1
ATOM 650 C C . ASP A 1 81 ? -5.914 -10.944 13.636 1.00 80.25 81 ASP A C 1
ATOM 652 O O . ASP A 1 81 ? -5.761 -9.720 13.603 1.00 80.25 81 ASP A O 1
ATOM 656 N N . PRO A 1 82 ? -7.149 -11.469 13.740 1.00 79.44 82 PRO A N 1
ATOM 657 C CA . PRO A 1 82 ? -8.356 -10.649 13.780 1.00 79.44 82 PRO A CA 1
ATOM 658 C C . PRO A 1 82 ? -8.433 -9.688 14.972 1.00 79.44 82 PRO A C 1
ATOM 660 O O . PRO A 1 82 ? -9.018 -8.618 14.826 1.00 79.44 82 PRO A O 1
ATOM 663 N N . VAL A 1 83 ? -7.848 -10.024 16.131 1.00 79.75 83 VAL A N 1
ATOM 664 C CA . VAL A 1 83 ? -7.833 -9.126 17.301 1.00 79.75 83 VAL A CA 1
ATOM 665 C C . VAL A 1 83 ? -6.967 -7.912 16.990 1.00 79.75 83 VAL A C 1
ATOM 667 O O . VAL A 1 83 ? -7.413 -6.778 17.160 1.00 79.75 83 VAL A O 1
ATOM 670 N N . SER A 1 84 ? -5.786 -8.136 16.414 1.00 80.31 84 SER A N 1
ATOM 671 C CA . SER A 1 84 ? -4.961 -7.064 15.851 1.00 80.31 84 SER A CA 1
ATOM 672 C C . SER A 1 84 ? -5.719 -6.247 14.798 1.00 80.31 84 SER A C 1
ATOM 674 O O . SER A 1 84 ? -5.625 -5.021 14.776 1.00 80.31 84 SER A O 1
ATOM 676 N N . GLY A 1 85 ? -6.526 -6.900 13.956 1.00 88.88 85 GLY A N 1
ATOM 677 C CA . GLY A 1 85 ? -7.378 -6.231 12.971 1.00 88.88 85 GLY A CA 1
ATOM 678 C C . GLY A 1 85 ? -8.416 -5.284 13.576 1.00 88.88 85 GLY A C 1
ATOM 679 O O . GLY A 1 85 ? -8.632 -4.192 13.049 1.00 88.88 85 GLY A O 1
ATOM 680 N N . MET A 1 86 ? -8.998 -5.636 14.726 1.00 91.44 86 MET A N 1
ATOM 681 C CA . MET A 1 86 ? -9.933 -4.761 15.442 1.00 91.44 86 MET A CA 1
ATOM 682 C C . MET A 1 86 ? -9.274 -3.459 15.898 1.00 91.44 86 MET A C 1
ATOM 684 O O . MET A 1 86 ? -9.878 -2.393 15.766 1.00 91.44 86 MET A O 1
ATOM 688 N N . ARG A 1 87 ? -8.024 -3.515 16.377 1.00 93.75 87 ARG A N 1
ATOM 689 C CA . ARG A 1 87 ? -7.266 -2.306 16.738 1.00 93.75 87 ARG A CA 1
ATOM 690 C C . ARG A 1 87 ? -7.038 -1.404 15.526 1.00 93.75 87 ARG A C 1
ATOM 692 O O . ARG A 1 87 ? -7.146 -0.186 15.649 1.00 93.75 87 ARG A O 1
ATOM 699 N N . VAL A 1 88 ? -6.782 -1.979 14.349 1.00 94.94 88 VAL A N 1
ATOM 700 C CA . VAL A 1 88 ? -6.621 -1.216 13.097 1.00 94.94 88 VAL A CA 1
ATOM 701 C C . VAL A 1 88 ? -7.908 -0.473 12.739 1.00 94.94 88 VAL A C 1
ATOM 703 O O . VAL A 1 88 ? -7.857 0.729 12.499 1.00 94.94 88 VAL A O 1
ATOM 706 N N . PHE A 1 89 ? -9.068 -1.135 12.770 1.00 95.75 89 PHE A N 1
ATOM 707 C CA . PHE A 1 89 ? -10.350 -0.469 12.496 1.00 95.75 89 PHE A CA 1
ATOM 708 C C . PHE A 1 89 ? -10.690 0.618 13.521 1.00 95.75 89 PHE A C 1
ATOM 710 O O . PHE A 1 89 ? -11.144 1.699 13.147 1.00 95.75 89 PHE A O 1
ATOM 717 N N . ARG A 1 90 ? -10.424 0.376 14.809 1.00 95.50 90 ARG A N 1
ATOM 718 C CA . ARG A 1 90 ? -10.585 1.397 15.859 1.00 95.50 90 ARG A CA 1
ATOM 719 C C . ARG A 1 90 ? -9.666 2.592 15.632 1.00 95.50 90 ARG A C 1
ATOM 721 O O . ARG A 1 90 ? -10.085 3.729 15.821 1.00 95.50 90 ARG A O 1
ATOM 728 N N . SER A 1 91 ? -8.447 2.340 15.161 1.00 97.00 91 SER A N 1
ATOM 729 C CA . SER A 1 91 ? -7.495 3.389 14.793 1.00 97.00 91 SER A CA 1
ATOM 730 C C . SER A 1 91 ? -7.993 4.174 13.575 1.00 97.00 91 SER A C 1
ATOM 732 O O . SER A 1 91 ? -7.973 5.401 13.604 1.00 97.00 91 SER A O 1
ATOM 734 N N . CYS A 1 92 ? -8.546 3.510 12.551 1.00 97.56 92 CYS A N 1
ATOM 735 C CA . CYS A 1 92 ? -9.225 4.187 11.440 1.00 97.56 92 CYS A CA 1
ATOM 736 C C . CYS A 1 92 ? -10.325 5.122 11.950 1.00 97.56 92 CYS A C 1
ATOM 738 O O . CYS A 1 92 ? -10.343 6.292 11.581 1.00 97.56 92 CYS A O 1
ATOM 740 N N . GLN A 1 93 ? -11.208 4.645 12.829 1.00 96.50 93 GLN A N 1
ATOM 741 C CA . GLN A 1 93 ? -12.283 5.466 13.385 1.00 96.50 93 GLN A CA 1
ATOM 742 C C . GLN A 1 93 ? -11.745 6.668 14.176 1.00 96.50 93 GLN A C 1
ATOM 744 O O . GLN A 1 93 ? -12.183 7.793 13.939 1.00 96.50 93 GLN A O 1
ATOM 749 N N . ALA A 1 94 ? -10.785 6.442 15.076 1.00 97.25 94 ALA A N 1
ATOM 750 C CA . ALA A 1 94 ? -10.192 7.484 15.913 1.00 97.25 94 ALA A CA 1
ATOM 751 C C . ALA A 1 94 ? -9.503 8.586 15.093 1.00 97.25 94 ALA A C 1
ATOM 753 O O . ALA A 1 94 ? -9.532 9.752 15.478 1.00 97.25 94 ALA A O 1
ATOM 754 N N . HIS A 1 95 ? -8.934 8.229 13.939 1.00 96.81 95 HIS A N 1
ATOM 755 C CA . HIS A 1 95 ? -8.245 9.156 13.040 1.00 96.81 95 HIS A CA 1
ATOM 756 C C . HIS A 1 95 ? -9.114 9.663 11.874 1.00 96.81 95 HIS A C 1
ATOM 758 O O . HIS A 1 95 ? -8.594 10.210 10.901 1.00 96.81 95 HIS A O 1
ATOM 764 N N . GLY A 1 96 ? -10.440 9.493 11.944 1.00 95.81 96 GLY A N 1
ATOM 765 C CA . GLY A 1 96 ? -11.379 10.049 10.960 1.00 95.81 96 GLY A CA 1
ATOM 766 C C . GLY A 1 96 ? -11.477 9.285 9.634 1.00 95.81 96 GLY A C 1
ATOM 767 O O . GLY A 1 96 ? -12.045 9.795 8.674 1.00 95.81 96 GLY A O 1
ATOM 768 N N . LEU A 1 97 ? -10.972 8.052 9.568 1.00 96.94 97 LEU A N 1
ATOM 769 C CA . LEU A 1 97 ? -11.056 7.144 8.418 1.00 96.94 97 LEU A CA 1
ATOM 770 C C . LEU A 1 97 ? -12.184 6.105 8.582 1.00 96.94 97 LEU A C 1
ATOM 772 O O . LEU A 1 97 ? -12.025 4.938 8.230 1.00 96.94 97 LEU A O 1
ATOM 776 N N . ALA A 1 98 ? -13.334 6.505 9.134 1.00 93.31 98 ALA A N 1
ATOM 777 C CA . ALA A 1 98 ? -14.443 5.597 9.471 1.00 93.31 98 ALA A CA 1
ATOM 778 C C . ALA A 1 98 ? -15.095 4.886 8.261 1.00 93.31 98 ALA A C 1
ATOM 780 O O . ALA A 1 98 ? -15.874 3.948 8.443 1.00 93.31 98 ALA A O 1
ATOM 781 N N . SER A 1 99 ? -14.786 5.318 7.034 1.00 94.62 99 SER A N 1
ATOM 782 C CA . SER A 1 99 ? -15.180 4.647 5.790 1.00 94.62 99 SER A CA 1
ATOM 783 C C . SER A 1 99 ? -14.363 3.383 5.495 1.00 94.62 99 SER A C 1
ATOM 785 O O . SER A 1 99 ? -14.816 2.541 4.726 1.00 94.62 99 SER A O 1
ATOM 787 N N . VAL A 1 100 ? -13.198 3.198 6.128 1.00 96.56 100 VAL A N 1
ATOM 788 C CA . VAL A 1 100 ? -12.392 1.973 6.007 1.00 96.56 100 VAL A CA 1
ATOM 789 C C . VAL A 1 100 ? -13.029 0.871 6.850 1.00 96.56 100 VAL A C 1
ATOM 791 O O . VAL A 1 100 ? -12.742 0.726 8.036 1.00 96.56 100 VAL A O 1
ATOM 794 N N . GLN A 1 101 ? -13.928 0.105 6.234 1.00 93.00 101 GLN A N 1
ATOM 795 C CA . GLN A 1 101 ? -14.761 -0.890 6.928 1.00 93.00 101 GLN A CA 1
ATOM 796 C C . GLN A 1 101 ? -14.507 -2.325 6.466 1.00 93.00 101 GLN A C 1
ATOM 798 O O . GLN A 1 101 ? -14.915 -3.281 7.124 1.00 93.00 101 GLN A O 1
ATOM 803 N N . ARG A 1 102 ? -13.824 -2.493 5.332 1.00 93.75 102 ARG A N 1
ATOM 804 C CA . ARG A 1 102 ? -13.505 -3.801 4.765 1.00 93.75 102 ARG A CA 1
ATOM 805 C C . ARG A 1 102 ? -12.088 -4.206 5.127 1.00 93.75 102 ARG A C 1
ATOM 807 O O . ARG A 1 102 ? -11.152 -3.413 5.021 1.00 93.75 102 ARG A O 1
ATOM 814 N N . GLY A 1 103 ? -11.919 -5.472 5.488 1.00 93.56 103 GLY A N 1
ATOM 815 C CA . GLY A 1 103 ? -10.598 -6.020 5.731 1.00 93.56 103 GLY A CA 1
ATOM 816 C C . GLY A 1 103 ? -10.552 -7.538 5.724 1.00 93.56 103 GLY A C 1
ATOM 817 O O . GLY A 1 103 ? -11.535 -8.201 6.052 1.00 93.56 103 GLY A O 1
ATOM 818 N N . VAL A 1 104 ? -9.392 -8.078 5.366 1.00 94.31 104 VAL A N 1
ATOM 819 C CA . VAL A 1 104 ? -9.081 -9.506 5.429 1.00 94.31 104 VAL A CA 1
ATOM 820 C C . VAL A 1 104 ? -7.838 -9.701 6.293 1.00 94.31 104 VAL A C 1
ATOM 822 O O . VAL A 1 104 ? -6.784 -9.123 6.023 1.00 94.31 104 VAL A O 1
ATOM 825 N N . PHE A 1 105 ? -7.983 -10.537 7.321 1.00 91.31 105 PHE A N 1
ATOM 826 C CA . PHE A 1 105 ? -6.948 -10.864 8.302 1.00 91.31 105 PHE A CA 1
ATOM 827 C C . PHE A 1 105 ? -6.712 -12.369 8.279 1.00 91.31 105 PHE A C 1
ATOM 829 O O . PHE A 1 105 ? -7.619 -13.151 8.573 1.00 91.31 105 PHE A O 1
ATOM 836 N N . THR A 1 106 ? -5.524 -12.791 7.855 1.00 88.38 106 THR A N 1
ATOM 837 C CA . THR A 1 106 ? -5.288 -14.190 7.469 1.00 88.38 106 THR A CA 1
ATOM 838 C C . THR A 1 106 ? -4.583 -15.047 8.514 1.00 88.38 106 THR A C 1
ATOM 840 O O . THR A 1 106 ? -4.468 -16.256 8.279 1.00 88.38 106 THR A O 1
ATOM 843 N N . GLN A 1 107 ? -4.182 -14.477 9.660 1.00 84.62 107 GLN A N 1
ATOM 844 C CA . GLN A 1 107 ? -3.455 -15.175 10.735 1.00 84.62 107 GLN A CA 1
ATOM 845 C C . GLN A 1 107 ? -2.197 -15.890 10.217 1.00 84.62 107 GLN A C 1
ATOM 847 O O . GLN A 1 107 ? -2.101 -17.113 10.232 1.00 84.62 107 GLN A O 1
ATOM 852 N N . GLY A 1 108 ? -1.261 -15.126 9.664 1.00 80.06 108 GLY A N 1
ATOM 853 C CA . GLY A 1 108 ? 0.019 -15.603 9.139 1.00 80.06 108 GLY A CA 1
ATOM 854 C C . GLY A 1 108 ? -0.049 -16.216 7.738 1.00 80.06 108 GLY A C 1
ATOM 855 O O . GLY A 1 108 ? 0.972 -16.274 7.055 1.00 80.06 108 GLY A O 1
ATOM 856 N N . ARG A 1 109 ? -1.235 -16.631 7.268 1.00 83.81 109 ARG A N 1
ATOM 857 C CA . ARG A 1 109 ? -1.404 -17.203 5.922 1.00 83.81 109 ARG A CA 1
ATOM 858 C C . ARG A 1 109 ? -1.265 -16.150 4.828 1.00 83.81 109 ARG A C 1
ATOM 860 O O . ARG A 1 109 ? -1.520 -14.969 5.050 1.00 83.81 109 ARG A O 1
ATOM 867 N N . ASP A 1 110 ? -0.944 -16.613 3.627 1.00 84.38 110 ASP A N 1
ATOM 868 C CA . ASP A 1 110 ? -0.872 -15.770 2.438 1.00 84.38 110 ASP A CA 1
ATOM 869 C C . ASP A 1 110 ? -2.191 -15.007 2.182 1.00 84.38 110 ASP A C 1
ATOM 871 O O . ASP A 1 110 ? -3.255 -15.637 2.084 1.00 84.38 110 ASP A O 1
ATOM 875 N N . PRO A 1 111 ? -2.155 -13.664 2.094 1.00 86.19 111 PRO A N 1
ATOM 876 C CA . PRO A 1 111 ? -3.351 -12.865 1.889 1.00 86.19 111 PRO A CA 1
ATOM 877 C C . PRO A 1 111 ? -3.626 -12.522 0.413 1.00 86.19 111 PRO A C 1
ATOM 879 O O . PRO A 1 111 ? -4.717 -12.045 0.100 1.00 86.19 111 PRO A O 1
ATOM 882 N N . PHE A 1 112 ? -2.706 -12.769 -0.525 1.00 87.06 112 PHE A N 1
ATOM 883 C CA . PHE A 1 112 ? -2.781 -12.176 -1.872 1.00 87.06 112 PHE A CA 1
ATOM 884 C C . PHE A 1 112 ? -3.852 -12.797 -2.756 1.00 87.06 112 PHE A C 1
ATOM 886 O O . PHE A 1 112 ? -4.381 -12.128 -3.644 1.00 87.06 112 PHE A O 1
ATOM 893 N N . ARG A 1 113 ? -4.280 -14.026 -2.447 1.00 86.38 113 ARG A N 1
ATOM 894 C CA . ARG A 1 113 ? -5.454 -14.641 -3.089 1.00 86.38 113 ARG A CA 1
ATOM 895 C C . ARG A 1 113 ? -6.729 -13.796 -2.958 1.00 86.38 113 ARG A C 1
ATOM 897 O O . ARG A 1 113 ? -7.671 -13.997 -3.719 1.00 86.38 113 ARG A O 1
ATOM 904 N N . TYR A 1 114 ? -6.775 -12.876 -1.990 1.00 90.75 114 TYR A N 1
ATOM 905 C CA . TYR A 1 114 ? -7.908 -11.986 -1.763 1.00 90.75 114 TYR A CA 1
ATOM 906 C C . TYR A 1 114 ? -7.825 -10.667 -2.540 1.00 90.75 114 TYR A C 1
ATOM 908 O O . TYR A 1 114 ? -8.836 -9.981 -2.615 1.00 90.75 114 TYR A O 1
ATOM 916 N N . LEU A 1 115 ? -6.707 -10.326 -3.193 1.00 92.44 115 LEU A N 1
ATOM 917 C CA . LEU A 1 115 ? -6.602 -9.083 -3.974 1.00 92.44 115 LEU A CA 1
ATOM 918 C C . LEU A 1 115 ? -7.653 -9.012 -5.093 1.00 92.44 115 LEU A C 1
ATOM 920 O O . LEU A 1 115 ? -8.380 -8.022 -5.185 1.00 92.44 115 LEU A O 1
ATOM 924 N N . ARG A 1 116 ? -7.809 -10.090 -5.881 1.00 90.62 116 ARG A N 1
ATOM 925 C CA . ARG A 1 116 ? -8.820 -10.149 -6.954 1.00 90.62 116 ARG A CA 1
ATOM 926 C C . ARG A 1 116 ? -10.257 -10.083 -6.417 1.00 90.62 116 ARG A C 1
ATOM 928 O O . ARG A 1 116 ? -10.991 -9.217 -6.877 1.00 90.62 116 ARG A O 1
ATOM 935 N N . PRO A 1 117 ? -10.680 -10.923 -5.446 1.00 91.31 117 PRO A N 1
ATOM 936 C CA . PRO A 1 117 ? -12.025 -10.827 -4.868 1.00 91.31 117 PRO A CA 1
ATOM 937 C C . PRO A 1 117 ? -12.332 -9.485 -4.198 1.00 91.31 117 PRO A C 1
ATOM 939 O O . PRO A 1 117 ? -13.491 -9.087 -4.135 1.00 91.31 117 PRO A O 1
ATOM 942 N N . LEU A 1 118 ? -11.315 -8.786 -3.684 1.00 91.38 118 LEU A N 1
ATOM 943 C CA . LEU A 1 118 ? -11.486 -7.451 -3.116 1.00 91.38 118 LEU A CA 1
ATOM 944 C C . LEU A 1 118 ? -11.649 -6.362 -4.187 1.00 91.38 118 LEU A C 1
ATOM 946 O O . LEU A 1 118 ? -12.042 -5.254 -3.823 1.00 91.38 118 LEU A O 1
ATOM 950 N N . GLY A 1 119 ? -11.383 -6.666 -5.462 1.00 91.50 119 GLY A N 1
ATOM 951 C CA . GLY A 1 119 ? -11.378 -5.700 -6.559 1.00 91.50 119 GLY A CA 1
ATOM 952 C C . GLY A 1 119 ? -10.194 -4.736 -6.496 1.00 91.50 119 GLY A C 1
ATOM 953 O O . GLY A 1 119 ? -10.323 -3.606 -6.940 1.00 91.50 119 GLY A O 1
ATOM 954 N N . ALA A 1 120 ? -9.077 -5.135 -5.878 1.00 94.75 120 ALA A N 1
ATOM 955 C CA . ALA A 1 120 ? -7.945 -4.245 -5.639 1.00 94.75 120 ALA A CA 1
ATOM 956 C C . ALA A 1 120 ? -7.228 -3.855 -6.943 1.00 94.75 120 ALA A C 1
ATOM 958 O O . ALA A 1 120 ? -6.829 -4.724 -7.719 1.00 94.75 120 ALA A O 1
ATOM 959 N N . HIS A 1 121 ? -7.002 -2.554 -7.119 1.00 96.31 121 HIS A N 1
ATOM 960 C CA . HIS A 1 121 ? -6.240 -1.972 -8.230 1.00 96.31 121 HIS A CA 1
ATOM 961 C C . HIS A 1 121 ? -4.786 -1.678 -7.841 1.00 96.31 121 HIS A C 1
ATOM 963 O O . HIS A 1 121 ? -3.898 -1.673 -8.688 1.00 96.31 121 HIS A O 1
ATOM 969 N N . LEU A 1 122 ? -4.539 -1.446 -6.549 1.00 96.88 122 LEU A N 1
ATOM 970 C CA . LEU A 1 122 ? -3.218 -1.202 -5.978 1.00 96.88 122 LEU A CA 1
ATOM 971 C C . LEU A 1 122 ? -3.107 -1.888 -4.620 1.00 96.88 122 LEU A C 1
ATOM 973 O O . LEU A 1 122 ? -4.028 -1.797 -3.806 1.00 96.88 122 LEU A O 1
ATOM 977 N N . PHE A 1 123 ? -1.964 -2.516 -4.355 1.00 97.44 123 PHE A N 1
ATOM 978 C CA . PHE A 1 123 ? -1.607 -3.022 -3.035 1.00 97.44 123 PHE A CA 1
ATOM 979 C C . PHE A 1 123 ? -0.404 -2.279 -2.438 1.00 97.44 123 PHE A C 1
ATOM 981 O O . PHE A 1 123 ? 0.675 -2.236 -3.023 1.00 97.44 123 PHE A O 1
ATOM 988 N N . LEU A 1 124 ? -0.575 -1.712 -1.245 1.00 96.94 124 LEU A N 1
ATOM 989 C CA . LEU A 1 124 ? 0.483 -1.025 -0.504 1.00 96.94 124 LEU A CA 1
ATOM 990 C C . LEU A 1 124 ? 0.830 -1.805 0.764 1.00 96.94 124 LEU A C 1
ATOM 992 O O . LEU A 1 124 ? -0.040 -2.054 1.601 1.00 96.94 124 LEU A O 1
ATOM 996 N N . SER A 1 125 ? 2.103 -2.165 0.942 1.00 95.44 125 SER A N 1
ATOM 997 C CA . SER A 1 125 ? 2.540 -2.864 2.156 1.00 95.44 125 SER A CA 1
ATOM 998 C C . SER A 1 125 ? 3.911 -2.431 2.648 1.00 95.44 125 SER A C 1
ATOM 1000 O O . SER A 1 125 ? 4.805 -2.158 1.858 1.00 95.44 125 SER A O 1
ATOM 1002 N N . ALA A 1 126 ? 4.102 -2.428 3.967 1.00 93.25 126 ALA A N 1
ATOM 1003 C CA . ALA A 1 126 ? 5.421 -2.278 4.580 1.00 93.25 126 ALA A CA 1
ATOM 1004 C C . ALA A 1 126 ? 6.322 -3.517 4.380 1.00 93.25 126 ALA A C 1
ATOM 1006 O O . ALA A 1 126 ? 7.546 -3.424 4.462 1.00 93.25 126 ALA A O 1
ATOM 1007 N N . ASN A 1 127 ? 5.726 -4.684 4.111 1.00 91.38 127 ASN A N 1
ATOM 1008 C CA . ASN A 1 127 ? 6.440 -5.949 3.980 1.00 91.38 127 ASN A CA 1
ATOM 1009 C C . ASN A 1 127 ? 6.863 -6.196 2.523 1.00 91.38 127 ASN A C 1
ATOM 1011 O O . ASN A 1 127 ? 6.027 -6.329 1.631 1.00 91.38 127 ASN A O 1
ATOM 1015 N N . GLU A 1 128 ? 8.168 -6.302 2.282 1.00 93.56 128 GLU A N 1
ATOM 1016 C CA . GLU A 1 128 ? 8.721 -6.532 0.943 1.00 93.56 128 GLU A CA 1
ATOM 1017 C C . GLU A 1 128 ? 8.307 -7.878 0.335 1.00 93.56 128 GLU A C 1
ATOM 1019 O O . GLU A 1 128 ? 7.999 -7.957 -0.854 1.00 93.56 128 GLU A O 1
ATOM 1024 N N . THR A 1 129 ? 8.256 -8.936 1.147 1.00 92.12 129 THR A N 1
ATOM 1025 C CA . THR A 1 129 ? 7.842 -10.270 0.687 1.00 92.12 129 THR A CA 1
ATOM 1026 C C . THR A 1 129 ? 6.396 -10.242 0.198 1.00 92.12 129 THR A C 1
ATOM 1028 O O . THR A 1 129 ? 6.070 -10.877 -0.807 1.00 92.12 129 THR A O 1
ATOM 1031 N N . ASP A 1 130 ? 5.540 -9.461 0.860 1.00 92.38 130 ASP A N 1
ATOM 1032 C CA . ASP A 1 130 ? 4.153 -9.277 0.445 1.00 92.38 130 ASP A CA 1
ATOM 1033 C C . ASP A 1 130 ? 4.051 -8.580 -0.914 1.00 92.38 130 ASP A C 1
ATOM 1035 O O . ASP A 1 130 ? 3.319 -9.029 -1.795 1.00 92.38 130 ASP A O 1
ATOM 1039 N N . VAL A 1 131 ? 4.820 -7.507 -1.103 1.00 94.56 131 VAL A N 1
ATOM 1040 C CA . VAL A 1 131 ? 4.851 -6.749 -2.362 1.00 94.56 131 VAL A CA 1
ATOM 1041 C C . VAL A 1 131 ? 5.344 -7.627 -3.505 1.00 94.56 131 VAL A C 1
ATOM 1043 O O . VAL A 1 131 ? 4.695 -7.702 -4.547 1.00 94.56 131 VAL A O 1
ATOM 1046 N N . ARG A 1 132 ? 6.445 -8.359 -3.299 1.00 94.06 132 ARG A N 1
ATOM 1047 C CA . ARG A 1 132 ? 6.982 -9.285 -4.305 1.00 94.06 132 ARG A CA 1
ATOM 1048 C C . ARG A 1 132 ? 5.973 -10.361 -4.688 1.00 94.06 132 ARG A C 1
ATOM 1050 O O . ARG A 1 132 ? 5.860 -10.682 -5.868 1.00 94.06 132 ARG A O 1
ATOM 1057 N N . SER A 1 133 ? 5.245 -10.902 -3.715 1.00 92.88 133 SER A N 1
ATOM 1058 C CA . SER A 1 133 ? 4.238 -11.941 -3.954 1.00 92.88 133 SER A CA 1
ATOM 1059 C C . SER A 1 133 ? 3.054 -11.404 -4.762 1.00 92.88 133 SER A C 1
ATOM 1061 O O . SER A 1 133 ? 2.623 -12.049 -5.714 1.00 92.88 133 SER A O 1
ATOM 1063 N N . ALA A 1 134 ? 2.568 -10.199 -4.447 1.00 94.19 134 ALA A N 1
ATOM 1064 C CA . ALA A 1 134 ? 1.511 -9.545 -5.218 1.00 94.19 134 ALA A CA 1
ATOM 1065 C C . ALA A 1 134 ? 1.943 -9.247 -6.668 1.00 94.19 134 ALA A C 1
ATOM 1067 O O . ALA A 1 134 ? 1.203 -9.568 -7.598 1.00 94.19 134 ALA A O 1
ATOM 1068 N N . LEU A 1 135 ? 3.164 -8.735 -6.869 1.00 93.62 135 LEU A N 1
ATOM 1069 C CA . LEU A 1 135 ? 3.723 -8.488 -8.205 1.00 93.62 135 LEU A CA 1
ATOM 1070 C C . LEU A 1 135 ? 3.842 -9.779 -9.031 1.00 93.62 135 LEU A C 1
ATOM 1072 O O . LEU A 1 135 ? 3.468 -9.788 -10.200 1.00 93.62 135 LEU A O 1
ATOM 1076 N N . HIS A 1 136 ? 4.280 -10.892 -8.428 1.00 91.50 136 HIS A N 1
ATOM 1077 C CA . HIS A 1 136 ? 4.336 -12.198 -9.110 1.00 91.50 136 HIS A CA 1
ATOM 1078 C C . HIS A 1 136 ? 2.958 -12.708 -9.550 1.00 91.50 136 HIS A C 1
ATOM 1080 O O . HIS A 1 136 ? 2.859 -13.476 -10.504 1.00 91.50 136 HIS A O 1
ATOM 1086 N N . LEU A 1 137 ? 1.891 -12.283 -8.870 1.00 90.69 137 LEU A N 1
ATOM 1087 C CA . LEU A 1 137 ? 0.509 -12.594 -9.234 1.00 90.69 137 LEU A CA 1
ATOM 1088 C C . LEU A 1 137 ? -0.078 -11.605 -10.259 1.00 90.69 137 LEU A C 1
ATOM 1090 O O . LEU A 1 137 ? -1.264 -11.701 -10.578 1.00 90.69 137 LEU A O 1
ATOM 1094 N N . GLY A 1 138 ? 0.730 -10.668 -10.769 1.00 90.44 138 GLY A N 1
ATOM 1095 C CA . GLY A 1 138 ? 0.322 -9.656 -11.743 1.00 90.44 138 GLY A CA 1
ATOM 1096 C C . GLY A 1 138 ? -0.498 -8.510 -11.148 1.00 90.44 138 GLY A C 1
ATOM 1097 O O . GLY A 1 138 ? -1.223 -7.844 -11.883 1.00 90.44 138 GLY A O 1
ATOM 1098 N N . PHE A 1 139 ? -0.431 -8.292 -9.830 1.00 93.50 139 PHE A N 1
ATOM 1099 C CA . PHE A 1 139 ? -1.111 -7.177 -9.168 1.00 93.50 139 PHE A CA 1
ATOM 1100 C C . PHE A 1 139 ? -0.164 -5.987 -8.979 1.00 93.50 139 PHE A C 1
ATOM 1102 O O . PHE A 1 139 ? 0.922 -6.184 -8.426 1.00 93.50 139 PHE A O 1
ATOM 1109 N N . PRO A 1 140 ? -0.572 -4.752 -9.341 1.00 95.69 140 PRO A N 1
ATOM 1110 C CA . PRO A 1 140 ? 0.199 -3.556 -9.022 1.00 95.69 140 PRO A CA 1
ATOM 1111 C C . PRO A 1 140 ? 0.404 -3.443 -7.509 1.00 95.69 140 PRO A C 1
ATOM 1113 O O . PRO A 1 140 ? -0.561 -3.378 -6.738 1.00 95.69 140 PRO A O 1
ATOM 1116 N N . ALA A 1 141 ? 1.660 -3.434 -7.068 1.00 96.12 141 ALA A N 1
ATOM 1117 C CA . ALA A 1 141 ? 1.991 -3.366 -5.653 1.00 96.12 141 ALA A CA 1
ATOM 1118 C C . ALA A 1 141 ? 3.274 -2.577 -5.391 1.00 96.12 141 ALA A C 1
ATOM 1120 O O . ALA A 1 141 ? 4.231 -2.664 -6.156 1.00 96.12 141 ALA A O 1
ATOM 1121 N N . ALA A 1 142 ? 3.304 -1.831 -4.285 1.00 95.81 142 ALA A N 1
ATOM 1122 C CA . ALA A 1 142 ? 4.465 -1.047 -3.869 1.00 95.81 142 ALA A CA 1
ATOM 1123 C C . ALA A 1 142 ? 4.779 -1.225 -2.383 1.00 95.81 142 ALA A C 1
ATOM 1125 O O . ALA A 1 142 ? 3.885 -1.348 -1.534 1.00 95.81 142 ALA A O 1
ATOM 1126 N N . ARG A 1 143 ? 6.081 -1.188 -2.073 1.00 95.62 143 ARG A N 1
ATOM 1127 C CA . ARG A 1 143 ? 6.575 -1.168 -0.698 1.00 95.62 143 ARG A CA 1
ATOM 1128 C C . ARG A 1 143 ? 6.454 0.235 -0.120 1.00 95.62 143 ARG A C 1
ATOM 1130 O O . ARG A 1 143 ? 6.931 1.202 -0.704 1.00 95.62 143 ARG A O 1
ATOM 1137 N N . VAL A 1 144 ? 5.860 0.324 1.061 1.00 94.38 144 VAL A N 1
ATOM 1138 C CA . VAL A 1 144 ? 5.837 1.533 1.883 1.00 94.38 144 VAL A CA 1
ATOM 1139 C C . VAL A 1 144 ? 7.036 1.483 2.822 1.00 94.38 144 VAL A C 1
ATOM 1141 O O . VAL A 1 144 ? 7.168 0.559 3.621 1.00 94.38 144 VAL A O 1
ATOM 1144 N N . LEU A 1 145 ? 7.929 2.463 2.715 1.00 90.38 145 LEU A N 1
ATOM 1145 C CA . LEU A 1 145 ? 9.118 2.556 3.560 1.00 90.38 145 LEU A CA 1
ATOM 1146 C C . LEU A 1 145 ? 8.741 3.202 4.898 1.00 90.38 145 LEU A C 1
ATOM 1148 O O . LEU A 1 145 ? 8.645 4.423 4.984 1.00 90.38 145 LEU A O 1
ATOM 1152 N N . THR A 1 146 ? 8.512 2.387 5.928 1.00 81.06 146 THR A N 1
ATOM 1153 C CA . THR A 1 146 ? 8.016 2.821 7.251 1.00 81.06 146 THR A CA 1
ATOM 1154 C C . THR A 1 146 ? 8.951 3.777 7.994 1.00 81.06 146 THR A C 1
ATOM 1156 O O . THR A 1 146 ? 8.483 4.563 8.807 1.00 81.06 146 THR A O 1
ATOM 1159 N N . GLU A 1 147 ? 10.245 3.772 7.672 1.00 76.31 147 GLU A N 1
ATOM 1160 C CA . GLU A 1 147 ? 11.263 4.663 8.256 1.00 76.31 147 GLU A CA 1
ATOM 1161 C C . GLU A 1 147 ? 11.338 6.042 7.575 1.00 76.31 147 GLU A C 1
ATOM 1163 O O . GLU A 1 147 ? 12.135 6.897 7.962 1.00 76.31 147 GLU A O 1
ATOM 1168 N N . SER A 1 148 ? 10.537 6.274 6.531 1.00 77.50 148 SER A N 1
ATOM 1169 C CA . SER A 1 148 ? 10.533 7.553 5.816 1.00 77.50 148 SER A CA 1
ATOM 1170 C C . SER A 1 148 ? 9.850 8.659 6.617 1.00 77.50 148 SER A C 1
ATOM 1172 O O . SER A 1 148 ? 8.955 8.417 7.426 1.00 77.50 148 SER A O 1
ATOM 1174 N N . VAL A 1 149 ? 10.230 9.908 6.335 1.00 73.00 149 VAL A N 1
ATOM 1175 C CA . VAL A 1 149 ? 9.586 11.086 6.927 1.00 73.00 149 VAL A CA 1
ATOM 1176 C C . VAL A 1 149 ? 8.107 11.096 6.548 1.00 73.00 149 VAL A C 1
ATOM 1178 O O . VAL A 1 149 ? 7.755 10.989 5.371 1.00 73.00 149 VAL A O 1
ATOM 1181 N N . GLN A 1 150 ? 7.235 11.244 7.547 1.00 69.69 150 GLN A N 1
ATOM 1182 C CA . GLN A 1 150 ? 5.805 11.390 7.303 1.00 69.69 150 GLN A CA 1
ATOM 1183 C C . GLN A 1 150 ? 5.548 12.602 6.407 1.00 69.69 150 GLN A C 1
ATOM 1185 O O . GLN A 1 150 ? 6.131 13.671 6.596 1.00 69.69 150 GLN A O 1
ATOM 1190 N N . ALA A 1 151 ? 4.657 12.441 5.428 1.00 70.94 151 ALA A N 1
ATOM 1191 C CA . ALA A 1 151 ? 4.278 13.546 4.563 1.00 70.94 151 ALA A CA 1
ATOM 1192 C C . ALA A 1 151 ? 3.692 14.681 5.415 1.00 70.94 151 ALA A C 1
ATOM 1194 O O . ALA A 1 151 ? 2.668 14.493 6.074 1.00 70.94 151 ALA A O 1
ATOM 1195 N N . GLY A 1 152 ? 4.341 15.847 5.387 1.00 66.94 152 GLY A N 1
ATOM 1196 C CA . GLY A 1 152 ? 3.856 17.033 6.085 1.00 66.94 152 GLY A CA 1
ATOM 1197 C C . GLY A 1 152 ? 2.496 17.498 5.555 1.00 66.94 152 GLY A C 1
ATOM 1198 O O . GLY A 1 152 ? 2.073 17.136 4.456 1.00 66.94 152 GLY A O 1
ATOM 1199 N N . ASP A 1 153 ? 1.822 18.360 6.313 1.00 70.94 153 ASP A N 1
ATOM 1200 C CA . ASP A 1 153 ? 0.492 18.874 5.953 1.00 70.94 153 ASP A CA 1
ATOM 1201 C C . ASP A 1 153 ? 0.520 19.971 4.869 1.00 70.94 153 ASP A C 1
ATOM 1203 O O . ASP A 1 153 ? -0.496 20.604 4.575 1.00 70.94 153 ASP A O 1
ATOM 1207 N N . ALA A 1 154 ? 1.671 20.182 4.225 1.00 71.12 154 ALA A N 1
ATOM 1208 C CA . ALA A 1 154 ? 1.767 21.011 3.035 1.00 71.12 154 ALA A CA 1
ATOM 1209 C C . ALA A 1 154 ? 0.947 20.365 1.900 1.00 71.12 154 ALA A C 1
ATOM 1211 O O . ALA A 1 154 ? 1.169 19.218 1.517 1.00 71.12 154 ALA A O 1
ATOM 1212 N N . HIS A 1 155 ? -0.024 21.106 1.361 1.00 83.69 155 HIS A N 1
ATOM 1213 C CA . HIS A 1 155 ? -0.968 20.645 0.330 1.00 83.69 155 HIS A CA 1
ATOM 1214 C C . HIS A 1 155 ? -1.873 19.471 0.782 1.00 83.69 155 HIS A C 1
ATOM 1216 O O . HIS A 1 155 ? -1.796 18.359 0.249 1.00 83.69 155 HIS A O 1
ATOM 1222 N N . PRO A 1 156 ? -2.796 19.697 1.737 1.00 80.56 156 PRO A N 1
ATOM 1223 C CA . PRO A 1 156 ? -3.652 18.641 2.289 1.00 80.56 156 PRO A CA 1
ATOM 1224 C C . PRO A 1 156 ? -4.721 18.135 1.307 1.00 80.56 156 PRO A C 1
ATOM 1226 O O . PRO A 1 156 ? -5.302 17.081 1.535 1.00 80.56 156 PRO A O 1
ATOM 1229 N N . ARG A 1 157 ? -4.976 18.869 0.217 1.00 84.56 157 ARG A N 1
ATOM 1230 C CA . ARG A 1 157 ? -5.991 18.555 -0.806 1.00 84.56 157 ARG A CA 1
ATOM 1231 C C . ARG A 1 157 ? -5.399 18.036 -2.117 1.00 84.56 157 ARG A C 1
ATOM 1233 O O . ARG A 1 157 ? -6.090 18.001 -3.126 1.00 84.56 157 ARG A O 1
ATOM 1240 N N . GLU A 1 158 ? -4.118 17.684 -2.116 1.00 89.38 158 GLU A N 1
ATOM 1241 C CA . GLU A 1 158 ? -3.408 17.259 -3.318 1.00 89.38 158 GLU A CA 1
ATOM 1242 C C . GLU A 1 158 ? -2.694 15.927 -3.083 1.00 89.38 158 GLU A C 1
ATOM 1244 O O . GLU A 1 158 ? -1.961 15.761 -2.098 1.00 89.38 158 GLU A O 1
ATOM 1249 N N . VAL A 1 159 ? -2.897 14.996 -4.015 1.00 90.19 159 VAL A N 1
ATOM 1250 C CA . VAL A 1 159 ? -2.133 13.755 -4.137 1.00 90.19 159 VAL A CA 1
ATOM 1251 C C . VAL A 1 159 ? -1.189 13.915 -5.323 1.00 90.19 159 VAL A C 1
ATOM 1253 O O . VAL A 1 159 ? -1.638 14.126 -6.446 1.00 90.19 159 VAL A O 1
ATOM 1256 N N . ARG A 1 160 ? 0.117 13.821 -5.067 1.00 89.81 160 ARG A N 1
ATOM 1257 C CA . ARG A 1 160 ? 1.158 13.807 -6.099 1.00 89.81 160 ARG A CA 1
ATOM 1258 C C . ARG A 1 160 ? 1.742 12.408 -6.156 1.00 89.81 160 ARG A C 1
ATOM 1260 O O . ARG A 1 160 ? 2.204 11.907 -5.133 1.00 89.81 160 ARG A O 1
ATOM 1267 N N . ILE A 1 161 ? 1.708 11.793 -7.331 1.00 89.44 161 ILE A N 1
ATOM 1268 C CA . ILE A 1 161 ? 2.294 10.476 -7.573 1.00 89.44 161 ILE A CA 1
ATOM 1269 C C . ILE A 1 161 ? 3.282 10.634 -8.718 1.00 89.44 161 ILE A C 1
ATOM 1271 O O . ILE A 1 161 ? 2.945 11.207 -9.752 1.00 89.44 161 ILE A O 1
ATOM 1275 N N . ALA A 1 162 ? 4.497 10.146 -8.509 1.00 92.50 162 ALA A N 1
ATOM 1276 C CA . ALA A 1 162 ? 5.496 10.000 -9.549 1.00 92.50 162 ALA A CA 1
ATOM 1277 C C . ALA A 1 162 ? 5.731 8.505 -9.757 1.00 92.50 162 ALA A C 1
ATOM 1279 O O . ALA A 1 162 ? 5.870 7.760 -8.786 1.00 92.50 162 ALA A O 1
ATOM 1280 N N . PHE A 1 163 ? 5.751 8.090 -11.016 1.00 92.00 163 PHE A N 1
ATOM 1281 C CA . PHE A 1 163 ? 6.109 6.739 -11.412 1.00 92.00 163 PHE A CA 1
ATOM 1282 C C . PHE A 1 163 ? 7.432 6.803 -12.153 1.00 92.00 163 PHE A C 1
ATOM 1284 O O . PHE A 1 163 ? 7.645 7.719 -12.950 1.00 92.00 163 PHE A O 1
ATOM 1291 N N . ASP A 1 164 ? 8.294 5.830 -11.889 1.00 91.50 164 ASP A N 1
ATOM 1292 C CA . ASP A 1 164 ? 9.409 5.572 -12.787 1.00 91.50 164 ASP A CA 1
ATOM 1293 C C . ASP A 1 164 ? 8.886 5.026 -14.128 1.00 91.50 164 ASP A C 1
ATOM 1295 O O . ASP A 1 164 ? 7.751 4.549 -14.213 1.00 91.50 164 ASP A O 1
ATOM 1299 N N . GLY A 1 165 ? 9.689 5.123 -15.182 1.00 89.19 165 GLY A N 1
ATOM 1300 C CA . GLY A 1 165 ? 9.348 4.588 -16.496 1.00 89.19 165 GLY A CA 1
ATOM 1301 C C . GLY A 1 165 ? 9.522 3.074 -16.532 1.00 89.19 165 GLY A C 1
ATOM 1302 O O . GLY A 1 165 ? 8.545 2.319 -16.502 1.00 89.19 165 GLY A O 1
ATOM 1303 N N . ASP A 1 166 ? 10.775 2.643 -16.610 1.00 87.38 166 ASP A N 1
ATOM 1304 C CA . ASP A 1 166 ? 11.145 1.246 -16.807 1.00 87.38 166 ASP A CA 1
ATOM 1305 C C . ASP A 1 166 ? 10.860 0.396 -15.568 1.00 87.38 166 ASP A C 1
ATOM 1307 O O . ASP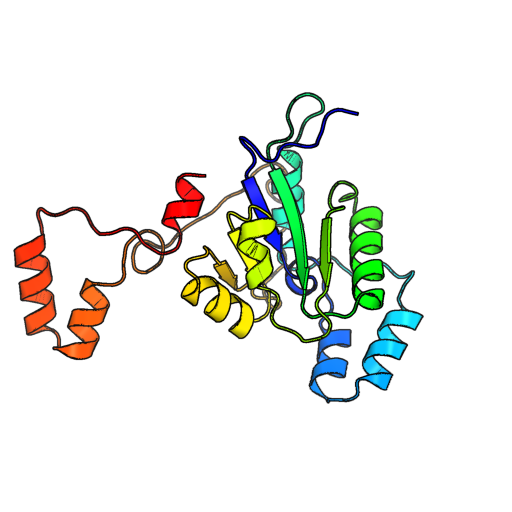 A 1 166 ? 10.940 0.857 -14.431 1.00 87.38 166 ASP A O 1
ATOM 1311 N N . ALA A 1 167 ? 10.472 -0.859 -15.794 1.00 87.94 167 ALA A N 1
ATOM 1312 C CA . ALA A 1 167 ? 10.048 -1.808 -14.762 1.00 87.94 167 ALA A CA 1
ATOM 1313 C C . ALA A 1 167 ? 8.860 -1.348 -13.880 1.00 87.94 167 ALA A C 1
ATOM 1315 O O . ALA A 1 167 ? 8.492 -2.048 -12.933 1.00 87.94 167 ALA A O 1
ATOM 1316 N N . VAL A 1 168 ? 8.222 -0.212 -14.195 1.00 92.56 168 VAL A N 1
ATOM 1317 C CA . VAL A 1 168 ? 7.067 0.338 -13.469 1.00 92.56 168 VAL A CA 1
ATOM 1318 C C . VAL A 1 168 ? 5.910 0.602 -14.427 1.00 92.56 168 VAL A C 1
ATOM 1320 O O . VAL A 1 168 ? 4.924 -0.141 -14.407 1.00 92.56 168 VAL A O 1
ATOM 1323 N N . LEU A 1 169 ? 6.008 1.630 -15.276 1.00 92.00 169 LEU A N 1
ATOM 1324 C CA . LEU A 1 169 ? 4.998 1.915 -16.301 1.00 92.00 169 LEU A CA 1
ATOM 1325 C C . LEU A 1 169 ? 5.209 1.080 -17.560 1.00 92.00 169 LEU A C 1
ATOM 1327 O O . LEU A 1 169 ? 4.233 0.675 -18.199 1.00 92.00 169 LEU A O 1
ATOM 1331 N N . PHE A 1 170 ? 6.469 0.802 -17.876 1.00 92.88 170 PHE A N 1
ATOM 1332 C CA . PHE A 1 170 ? 6.904 0.017 -19.021 1.00 92.88 170 PHE A CA 1
ATOM 1333 C C . PHE A 1 170 ? 7.611 -1.258 -18.561 1.00 92.88 170 PHE A C 1
ATOM 1335 O O . PHE A 1 170 ? 8.123 -1.338 -17.443 1.00 92.88 170 PHE A O 1
ATOM 1342 N N . SER A 1 171 ? 7.603 -2.282 -19.408 1.00 90.81 171 SER A N 1
ATOM 1343 C CA . SER A 1 171 ? 8.256 -3.556 -19.109 1.00 90.81 171 SER A CA 1
ATOM 1344 C C . SER A 1 171 ? 9.772 -3.413 -18.990 1.00 90.81 171 SER A C 1
ATOM 1346 O O . SER A 1 171 ? 10.377 -2.616 -19.699 1.00 90.81 171 SER A O 1
ATOM 1348 N N . ASP A 1 172 ? 10.392 -4.284 -18.203 1.00 90.19 172 ASP A N 1
ATOM 1349 C CA . ASP A 1 172 ? 11.845 -4.411 -18.057 1.00 90.19 172 ASP A CA 1
ATOM 1350 C C . ASP A 1 172 ? 12.497 -5.280 -19.156 1.00 90.19 172 ASP A C 1
ATOM 1352 O O . ASP A 1 172 ? 13.585 -5.820 -18.963 1.00 90.19 172 ASP A O 1
ATOM 1356 N N . GLU A 1 173 ? 11.841 -5.467 -20.310 1.00 90.06 173 GLU A N 1
ATOM 1357 C CA . GLU A 1 173 ? 12.279 -6.428 -21.332 1.00 90.06 173 GLU A CA 1
ATOM 1358 C C . GLU A 1 173 ? 13.720 -6.169 -21.797 1.00 90.06 173 GLU A C 1
ATOM 1360 O O . GLU A 1 173 ? 14.526 -7.099 -21.873 1.00 90.06 173 GLU A O 1
ATOM 1365 N N . ALA A 1 174 ? 14.055 -4.907 -22.070 1.00 88.38 174 ALA A N 1
ATOM 1366 C CA . ALA A 1 174 ? 15.386 -4.521 -22.518 1.00 88.38 174 ALA A CA 1
ATOM 1367 C C . ALA A 1 174 ? 16.443 -4.766 -21.424 1.00 88.38 174 ALA A C 1
ATOM 1369 O O . ALA A 1 174 ? 17.497 -5.344 -21.696 1.00 88.38 174 ALA A O 1
ATOM 1370 N N . GLU A 1 175 ? 16.131 -4.443 -20.165 1.00 89.38 175 GLU A N 1
ATOM 1371 C CA . GLU A 1 175 ? 17.009 -4.715 -19.018 1.00 89.38 175 GLU A CA 1
ATOM 1372 C C . GLU A 1 175 ? 17.273 -6.219 -18.861 1.00 89.38 175 GLU A C 1
ATOM 1374 O O . GLU A 1 175 ? 18.407 -6.647 -18.646 1.00 89.38 175 GLU A O 1
ATOM 1379 N N . ARG A 1 176 ? 16.258 -7.065 -19.066 1.00 90.88 176 ARG A N 1
ATOM 1380 C CA . ARG A 1 176 ? 16.428 -8.526 -19.033 1.00 90.88 176 ARG A CA 1
ATOM 1381 C C . ARG A 1 176 ? 17.369 -9.032 -20.127 1.00 90.88 176 ARG A C 1
ATOM 1383 O O . ARG A 1 176 ? 18.158 -9.944 -19.865 1.00 90.88 176 ARG A O 1
ATOM 1390 N N . VAL A 1 177 ? 17.317 -8.458 -21.330 1.00 92.81 177 VAL A N 1
ATOM 1391 C CA . VAL A 1 177 ? 18.270 -8.773 -22.413 1.00 92.81 177 VAL A CA 1
ATOM 1392 C C . VAL A 1 177 ? 19.680 -8.342 -22.021 1.00 92.81 177 VAL A C 1
ATOM 1394 O O . VAL A 1 177 ? 20.624 -9.112 -22.186 1.00 92.81 177 VAL A O 1
ATOM 1397 N N . TYR A 1 178 ? 19.837 -7.151 -21.441 1.00 92.06 178 TYR A N 1
ATOM 1398 C CA . TYR A 1 178 ? 21.136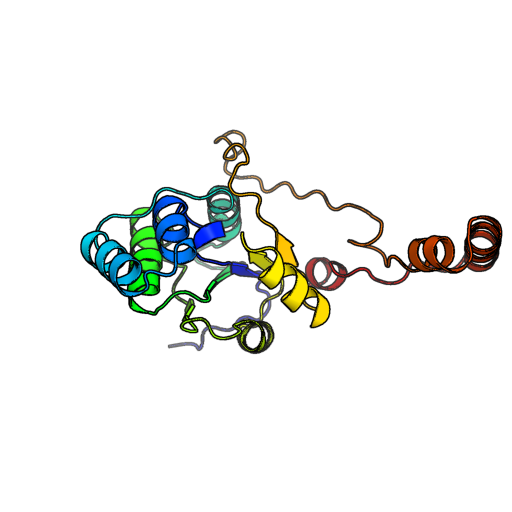 -6.682 -20.965 1.00 92.06 178 TYR A CA 1
ATOM 1399 C C . TYR A 1 178 ? 21.737 -7.610 -19.899 1.00 92.06 178 TYR A C 1
ATOM 1401 O O . TYR A 1 178 ? 22.887 -8.029 -20.029 1.00 92.06 178 TYR A O 1
ATOM 1409 N N . GLN A 1 179 ? 20.951 -7.993 -18.890 1.00 93.69 179 GLN A N 1
ATOM 1410 C CA . GLN A 1 179 ? 21.401 -8.863 -17.799 1.00 93.69 179 GLN A CA 1
ATOM 1411 C C . GLN A 1 179 ? 21.747 -10.288 -18.261 1.00 93.69 179 GLN A C 1
ATOM 1413 O O . GLN A 1 179 ? 22.619 -10.929 -17.678 1.00 93.69 179 GLN A O 1
ATOM 1418 N N . SER A 1 180 ? 21.074 -10.800 -19.297 1.00 95.62 180 SER A N 1
ATOM 1419 C CA . SER A 1 180 ? 21.273 -12.175 -19.783 1.00 95.62 180 SER A CA 1
ATOM 1420 C C . SER A 1 180 ? 22.311 -12.301 -20.902 1.00 95.62 180 SER A C 1
ATOM 1422 O O . SER A 1 180 ? 23.049 -13.285 -20.934 1.00 95.62 180 SER A O 1
ATOM 1424 N N . GLU A 1 181 ? 22.392 -11.323 -21.806 1.00 94.88 181 GLU A N 1
ATOM 1425 C CA . GLU A 1 181 ? 23.179 -11.403 -23.048 1.00 94.88 181 GLU A CA 1
ATOM 1426 C C . GLU A 1 181 ? 24.196 -10.255 -23.214 1.00 94.88 181 GLU A C 1
ATOM 1428 O O . GLU A 1 181 ? 25.000 -10.249 -24.153 1.00 94.88 181 GLU A O 1
ATOM 1433 N N . GLY A 1 182 ? 24.202 -9.287 -22.297 1.00 95.75 182 GLY A N 1
ATOM 1434 C CA . GLY A 1 182 ? 25.152 -8.180 -22.265 1.00 95.75 182 GLY A CA 1
ATOM 1435 C C . GLY A 1 182 ? 24.839 -7.032 -23.231 1.00 95.75 182 GLY A C 1
ATOM 1436 O O . GLY A 1 182 ? 23.868 -7.025 -23.992 1.00 95.75 182 GLY A O 1
ATOM 1437 N N . LEU A 1 183 ? 25.714 -6.021 -23.212 1.00 95.50 183 LEU A N 1
ATOM 1438 C CA . LEU A 1 183 ? 25.487 -4.722 -23.858 1.00 95.50 183 LEU A CA 1
ATOM 1439 C C . LEU A 1 183 ? 25.238 -4.803 -25.371 1.00 95.50 183 LEU A C 1
ATOM 1441 O O . LEU A 1 183 ? 24.396 -4.085 -25.903 1.00 95.50 183 LEU A O 1
ATOM 1445 N N . ALA A 1 184 ? 25.959 -5.674 -26.079 1.00 96.38 184 ALA A N 1
ATOM 1446 C CA . ALA A 1 184 ? 25.823 -5.781 -27.529 1.00 96.38 184 ALA A CA 1
ATOM 1447 C C . ALA A 1 184 ? 24.447 -6.331 -27.941 1.00 96.38 184 ALA A C 1
ATOM 1449 O O . ALA A 1 184 ? 23.913 -5.938 -28.978 1.00 96.38 184 ALA A O 1
ATOM 1450 N N . ALA A 1 185 ? 23.878 -7.246 -27.150 1.00 94.94 185 ALA A N 1
ATOM 1451 C CA . ALA A 1 185 ? 22.538 -7.773 -27.384 1.00 94.94 185 ALA A CA 1
ATOM 1452 C C . ALA A 1 185 ? 21.468 -6.726 -27.071 1.00 94.94 185 ALA A C 1
ATOM 1454 O O . ALA A 1 185 ? 20.587 -6.508 -27.899 1.00 94.94 185 ALA A O 1
ATOM 1455 N N . PHE A 1 186 ? 21.622 -6.008 -25.956 1.00 93.62 186 PHE A N 1
ATOM 1456 C CA . PHE A 1 186 ? 20.777 -4.869 -25.599 1.00 93.62 186 PHE A CA 1
ATOM 1457 C C . PHE A 1 186 ? 20.715 -3.818 -26.720 1.00 93.62 186 PHE A C 1
ATOM 1459 O O . PHE A 1 186 ? 19.638 -3.493 -27.202 1.00 93.62 186 PHE A O 1
ATOM 1466 N N . GLN A 1 187 ? 21.863 -3.359 -27.233 1.00 94.75 187 GLN A N 1
ATOM 1467 C CA . GLN A 1 187 ? 21.902 -2.352 -28.305 1.00 94.75 187 GLN A CA 1
ATOM 1468 C C . GLN A 1 187 ? 21.204 -2.815 -29.593 1.00 94.75 187 GLN A C 1
ATOM 1470 O O . GLN A 1 187 ? 20.547 -2.016 -30.266 1.00 94.75 187 GLN A O 1
ATOM 1475 N N . ARG A 1 188 ? 21.339 -4.102 -29.951 1.00 95.44 188 ARG A N 1
ATOM 1476 C CA . ARG A 1 188 ? 20.626 -4.682 -31.099 1.00 95.44 188 ARG A CA 1
ATOM 1477 C C . ARG A 1 188 ? 19.124 -4.758 -30.848 1.00 95.44 188 ARG A C 1
ATOM 1479 O O . ARG A 1 188 ? 18.368 -4.468 -31.769 1.00 95.44 188 ARG A O 1
ATOM 1486 N N . HIS A 1 189 ? 18.710 -5.150 -29.644 1.00 92.81 189 HIS A N 1
ATOM 1487 C CA . HIS A 1 189 ? 17.304 -5.217 -29.243 1.00 92.81 189 HIS A CA 1
ATOM 1488 C C . HIS A 1 189 ? 16.648 -3.834 -29.313 1.00 92.81 189 HIS A C 1
ATOM 1490 O O . HIS A 1 189 ? 15.679 -3.680 -30.054 1.00 92.81 189 HIS A O 1
ATOM 1496 N N . GLU A 1 190 ? 17.263 -2.821 -28.696 1.00 93.62 190 GLU A N 1
ATOM 1497 C CA . GLU A 1 190 ? 16.809 -1.424 -28.735 1.00 93.62 190 GLU A CA 1
ATOM 1498 C C . GLU A 1 190 ? 16.701 -0.904 -30.174 1.00 93.62 190 GLU A C 1
ATOM 1500 O O . GLU A 1 190 ? 15.670 -0.379 -30.591 1.00 93.62 190 GLU A O 1
ATOM 1505 N N . SER A 1 191 ? 17.741 -1.121 -30.986 1.00 94.50 191 SER A N 1
ATOM 1506 C CA . SER A 1 191 ? 17.753 -0.664 -32.382 1.00 94.50 191 SER A CA 1
ATOM 1507 C C . SER A 1 191 ? 16.684 -1.360 -33.231 1.00 94.50 191 SER A C 1
ATOM 1509 O O . SER A 1 191 ? 16.028 -0.719 -34.050 1.00 94.50 191 SER A O 1
ATOM 1511 N N . ALA A 1 192 ? 16.494 -2.671 -33.050 1.00 95.38 192 ALA A N 1
ATOM 1512 C CA . ALA A 1 192 ? 15.514 -3.449 -33.806 1.00 95.38 192 ALA A CA 1
ATOM 1513 C C . ALA A 1 192 ? 14.066 -3.133 -33.399 1.00 95.38 192 ALA A C 1
ATOM 1515 O O . ALA A 1 192 ? 13.156 -3.267 -34.221 1.00 95.38 192 ALA A O 1
ATOM 1516 N N . LYS A 1 193 ? 13.848 -2.715 -32.147 1.00 93.81 193 LYS A N 1
ATOM 1517 C CA . LYS A 1 193 ? 12.525 -2.413 -31.589 1.00 93.81 193 LYS A CA 1
ATOM 1518 C C . LYS A 1 193 ? 12.223 -0.921 -31.454 1.00 93.81 193 LYS A C 1
ATOM 1520 O O . LYS A 1 193 ? 11.144 -0.589 -30.986 1.00 93.81 193 LYS A O 1
ATOM 1525 N N . ALA A 1 194 ? 13.080 -0.025 -31.942 1.00 93.19 194 ALA A N 1
ATOM 1526 C CA . ALA A 1 194 ? 12.936 1.426 -31.769 1.00 93.19 194 ALA A CA 1
ATOM 1527 C C . ALA A 1 194 ? 11.575 2.016 -32.205 1.00 93.19 194 ALA A C 1
ATOM 1529 O O . ALA A 1 194 ? 11.147 3.040 -31.682 1.00 93.19 194 ALA A O 1
ATOM 1530 N N . ALA A 1 195 ? 10.889 1.390 -33.170 1.00 95.56 195 ALA A N 1
ATOM 1531 C CA . ALA A 1 195 ? 9.567 1.819 -33.645 1.00 95.56 195 ALA A CA 1
ATOM 1532 C C . ALA A 1 195 ? 8.386 1.085 -32.973 1.00 95.56 195 ALA A C 1
ATOM 1534 O O . ALA A 1 195 ? 7.231 1.334 -33.318 1.00 95.56 195 ALA A O 1
ATOM 1535 N N . GLN A 1 196 ? 8.655 0.155 -32.056 1.00 93.31 196 GLN A N 1
ATOM 1536 C CA . GLN A 1 196 ? 7.646 -0.611 -31.329 1.00 93.31 196 GLN A CA 1
ATOM 1537 C C . GLN A 1 196 ? 7.382 0.068 -29.977 1.00 93.31 196 GLN A C 1
ATOM 1539 O O . GLN A 1 196 ? 8.335 0.349 -29.252 1.00 93.31 196 GLN A O 1
ATOM 1544 N N . PRO A 1 197 ? 6.117 0.342 -29.609 1.00 91.31 197 PRO A N 1
ATOM 1545 C CA . PRO A 1 197 ? 5.798 0.840 -28.276 1.00 91.31 197 PRO A CA 1
ATOM 1546 C C . PRO A 1 197 ? 6.298 -0.114 -27.190 1.00 91.31 197 PRO A C 1
ATOM 1548 O O . PRO A 1 197 ? 6.173 -1.333 -27.333 1.00 91.31 197 PRO A O 1
ATOM 1551 N N . LEU A 1 198 ? 6.824 0.447 -26.098 1.00 90.75 198 LEU A N 1
ATOM 1552 C CA . LEU A 1 198 ? 7.263 -0.350 -24.959 1.00 90.75 198 LEU A CA 1
ATOM 1553 C C . LEU A 1 198 ? 6.085 -1.165 -24.396 1.00 90.75 198 LEU A C 1
ATOM 1555 O O . LEU A 1 198 ? 4.991 -0.610 -24.226 1.00 90.75 198 LEU A O 1
ATOM 1559 N N . PRO A 1 199 ? 6.288 -2.461 -24.095 1.00 92.12 199 PRO A N 1
ATOM 1560 C CA . PRO A 1 199 ? 5.263 -3.268 -23.456 1.00 92.12 199 PRO A CA 1
ATOM 1561 C C . PRO A 1 199 ? 4.871 -2.713 -22.083 1.00 92.12 199 PRO A C 1
ATOM 1563 O O . PRO A 1 199 ? 5.614 -1.968 -21.441 1.00 92.12 199 PRO A O 1
ATOM 1566 N N . GLU A 1 200 ? 3.684 -3.098 -21.625 1.00 93.75 200 GLU A N 1
ATOM 1567 C CA . GLU A 1 200 ? 3.121 -2.629 -20.362 1.00 93.75 200 GLU A CA 1
ATOM 1568 C C . GLU A 1 200 ? 3.937 -3.110 -19.152 1.00 93.75 200 GLU A C 1
ATOM 1570 O O . GLU A 1 200 ? 4.309 -4.281 -19.055 1.00 93.75 200 GLU A O 1
ATOM 1575 N N . GLY A 1 201 ? 4.199 -2.196 -18.218 1.00 93.19 201 GLY A N 1
ATOM 1576 C CA . GLY A 1 201 ? 4.808 -2.498 -16.926 1.00 93.19 201 GLY A CA 1
ATOM 1577 C C . GLY A 1 201 ? 3.782 -2.898 -15.856 1.00 93.19 201 GLY A C 1
ATOM 1578 O O . GLY A 1 201 ? 2.568 -2.794 -16.063 1.00 93.19 201 GLY A O 1
ATOM 1579 N N . PRO A 1 202 ? 4.248 -3.321 -14.668 1.00 93.19 202 PRO A N 1
ATOM 1580 C CA . PRO A 1 202 ? 3.392 -3.835 -13.596 1.00 93.19 202 PRO A CA 1
ATOM 1581 C C . PRO A 1 202 ? 2.365 -2.827 -13.061 1.00 93.19 202 PRO A C 1
ATOM 1583 O O . PRO A 1 202 ? 1.363 -3.240 -12.483 1.00 93.19 202 PRO A O 1
ATOM 1586 N N . PHE A 1 203 ? 2.581 -1.519 -13.238 1.00 95.06 203 PHE A N 1
ATOM 1587 C CA . PHE A 1 203 ? 1.661 -0.470 -12.782 1.00 95.06 203 PHE A CA 1
ATOM 1588 C C . PHE A 1 203 ? 0.701 0.033 -13.858 1.00 95.06 203 PHE A C 1
ATOM 1590 O O . PHE A 1 203 ? -0.197 0.819 -13.556 1.00 95.06 203 PHE A O 1
ATOM 1597 N N . LYS A 1 204 ? 0.814 -0.440 -15.101 1.00 92.25 204 LYS A N 1
ATOM 1598 C CA . LYS A 1 204 ? -0.114 -0.056 -16.167 1.00 92.25 204 LYS A CA 1
ATOM 1599 C C . LYS A 1 204 ? -1.592 -0.329 -15.830 1.00 92.25 204 LYS A C 1
ATOM 1601 O O . LYS A 1 204 ? -2.394 0.573 -16.079 1.00 92.25 204 LYS A O 1
ATOM 1606 N N . PRO A 1 205 ? -1.973 -1.459 -15.193 1.00 91.50 205 PRO A N 1
ATOM 1607 C CA . PRO A 1 205 ? -3.359 -1.683 -14.783 1.00 91.50 205 PRO A CA 1
ATOM 1608 C C . PRO A 1 205 ? -3.893 -0.627 -13.810 1.00 91.50 205 PRO A C 1
ATOM 1610 O O . PRO A 1 205 ? -5.068 -0.293 -13.880 1.00 91.50 205 PRO A O 1
ATOM 1613 N N . LEU A 1 206 ? -3.044 -0.056 -12.945 1.00 93.62 206 LEU A N 1
ATOM 1614 C CA . LEU A 1 206 ? -3.450 1.026 -12.041 1.00 93.62 206 LEU A CA 1
ATOM 1615 C C . LEU A 1 206 ? -3.797 2.307 -12.808 1.00 93.62 206 LEU A C 1
ATOM 1617 O O . LEU A 1 206 ? -4.719 3.016 -12.426 1.00 93.62 206 LEU A O 1
ATOM 1621 N N . LEU A 1 207 ? -3.060 2.619 -13.876 1.00 90.88 207 LEU A N 1
ATOM 1622 C CA . LEU A 1 207 ? -3.315 3.815 -14.685 1.00 90.88 207 LEU A CA 1
ATOM 1623 C C . LEU A 1 207 ? -4.555 3.690 -15.578 1.00 90.88 207 LEU A C 1
ATOM 1625 O O . LEU A 1 207 ? -5.044 4.700 -16.077 1.00 90.88 207 LEU A O 1
ATOM 1629 N N . ALA A 1 208 ? -5.005 2.463 -15.832 1.00 88.75 208 ALA A N 1
ATOM 1630 C CA . ALA A 1 208 ? -6.187 2.166 -16.634 1.00 88.75 208 ALA A CA 1
ATOM 1631 C C . ALA A 1 208 ? -7.452 1.926 -15.787 1.00 88.75 208 ALA A C 1
ATOM 1633 O O . ALA A 1 208 ? -8.506 1.666 -16.366 1.00 88.75 208 ALA A O 1
ATOM 1634 N N . ALA A 1 209 ? -7.318 1.962 -14.457 1.00 83.56 209 ALA A N 1
ATOM 1635 C CA . ALA A 1 209 ? -8.385 1.747 -13.483 1.00 83.56 209 ALA A CA 1
ATOM 1636 C C . ALA A 1 209 ? -9.322 2.953 -13.331 1.00 83.56 209 ALA A C 1
ATOM 1638 O O . ALA A 1 209 ? -8.873 4.100 -13.567 1.00 83.56 209 ALA A O 1
#

pLDDT: mean 90.07, std 8.38, range [37.81, 97.75]